Protein AF-A0A9N9LXQ1-F1 (afdb_monomer)

Foldseek 3Di:
DDDDDDPPDDDPPPCPDDPCQVVDDPVVNLVVLVVLLQAEDEWEKEKDFPDDCVCCVVDDPVRVVQDDTDIFIDTPDDARVLCVPDDSSVVSNVVQWDQDGKDWDAGPNDIDIGDRDHIDRQNGYEYEYDCVLQPDPNLSAPPQDPDARAHYEYEDDPDDPVVVVLVVLQCVLVVPPDPSHNPPNPNHQWYWYDHVVLVVPPPVDDDPPPPDDTDIDGSVRSSVVSVVD

Radius of gyration: 23.16 Å; Cα contacts (8 Å, |Δi|>4): 290; chains: 1; bounding box: 74×46×60 Å

Sequence (229 aa):
MASQIIDATAGGDCATEFTCFPRLPTELRLKIWGIICNTGRDLWIGAKYYRNTSDYSKLSEDEKEDTYLVFRYYTFSLPPAVLHVNHESRFEGLKYYTLAFGSGYKSAGQKFETTPRTYVNFQVDRICPHVKCMTLNCTPWGLMVRQPIRCLAFPWHRRDDSNNYFHFFAMMAQGIETHAAPFFLKNIEEFTLYDPEILKGPTKDLPKEQSQEAMSFTFYDLCYAVLAT

Solvent-accessible surface area (backbone atoms only — not comparable to full-atom values): 14007 Å² total; per-residue (Å²): 140,84,84,83,80,83,81,92,78,79,81,84,74,74,81,84,69,81,78,61,63,86,74,47,58,66,71,58,49,52,50,51,46,52,53,59,64,62,54,58,48,76,41,40,39,35,59,48,65,76,63,69,68,79,54,61,78,72,45,52,72,71,51,52,75,57,52,70,81,53,57,43,63,47,60,83,53,74,74,65,64,50,61,68,75,45,72,68,40,24,62,57,31,57,78,58,38,42,68,37,68,41,43,75,53,73,43,95,92,42,78,48,73,43,76,46,79,44,69,42,32,47,87,43,33,29,42,28,63,39,68,83,40,53,75,49,101,59,66,49,25,83,54,68,44,91,58,58,43,28,31,41,36,43,67,49,62,93,65,96,59,50,63,61,57,52,50,48,52,48,39,56,70,68,67,56,84,46,94,54,52,41,54,56,74,44,68,54,61,38,36,34,45,33,57,57,77,74,69,67,53,81,56,96,80,66,74,87,87,70,79,72,82,66,56,73,40,47,54,64,56,52,49,52,55,59,75,74,108

InterPro domains:
  IPR045518 2EXR domain [PF20150] (18-127)

Structure (mmCIF, N/CA/C/O backbone):
data_AF-A0A9N9LXQ1-F1
#
_entry.id   AF-A0A9N9LXQ1-F1
#
loop_
_atom_site.group_PDB
_atom_site.id
_atom_site.type_symbol
_atom_site.label_atom_id
_atom_site.label_alt_id
_atom_site.label_comp_id
_atom_site.label_asym_id
_atom_site.label_entity_id
_atom_site.label_seq_id
_atom_site.pdbx_PDB_ins_code
_atom_site.Cartn_x
_atom_site.Cartn_y
_atom_site.Cartn_z
_atom_site.occupancy
_atom_site.B_iso_or_equiv
_atom_site.auth_seq_id
_atom_site.auth_comp_id
_atom_site.auth_asym_id
_atom_site.auth_atom_id
_atom_site.pdbx_PDB_model_num
ATOM 1 N N . MET A 1 1 ? -54.562 -27.759 21.536 1.00 39.97 1 MET A N 1
ATOM 2 C CA . MET A 1 1 ? -53.103 -27.623 21.350 1.00 39.97 1 MET A CA 1
ATOM 3 C C . MET A 1 1 ? -52.882 -26.762 20.119 1.00 39.97 1 MET A C 1
ATOM 5 O O . MET A 1 1 ? -52.965 -27.269 19.011 1.00 39.97 1 MET A O 1
ATOM 9 N N . ALA A 1 2 ? -52.756 -25.451 20.319 1.00 35.16 2 ALA A N 1
ATOM 10 C CA . ALA A 1 2 ? -52.562 -24.481 19.247 1.00 35.16 2 ALA A CA 1
ATOM 11 C C . ALA A 1 2 ? -51.061 -24.195 19.126 1.00 35.16 2 ALA A C 1
ATOM 13 O O . ALA A 1 2 ? -50.442 -23.737 20.083 1.00 35.16 2 ALA A O 1
ATOM 14 N N . SER A 1 3 ? -50.487 -24.530 17.973 1.00 40.78 3 SER A N 1
ATOM 15 C CA . SER A 1 3 ? -49.116 -24.186 17.606 1.00 40.78 3 SER A CA 1
ATOM 16 C C . SER A 1 3 ? -49.120 -22.747 17.094 1.00 40.78 3 SER A C 1
ATOM 18 O O . SER A 1 3 ? -49.742 -22.454 16.075 1.00 40.78 3 SER A O 1
ATOM 20 N N . GLN A 1 4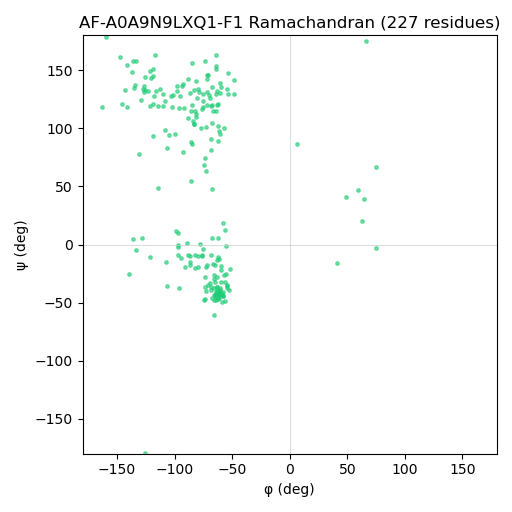 ? -48.498 -21.841 17.847 1.00 43.47 4 GLN A N 1
ATOM 21 C CA . GLN A 1 4 ? -48.233 -20.479 17.397 1.00 43.47 4 GLN A CA 1
ATOM 22 C C . GLN A 1 4 ? -46.943 -20.490 16.578 1.00 43.47 4 GLN A C 1
ATOM 24 O O . GLN A 1 4 ? -45.848 -20.643 17.118 1.00 43.47 4 GLN A O 1
ATOM 29 N N . ILE A 1 5 ? -47.102 -20.353 15.266 1.00 49.03 5 ILE A N 1
ATOM 30 C CA . ILE A 1 5 ? -46.041 -19.970 14.340 1.00 49.03 5 ILE A CA 1
ATOM 31 C C . ILE A 1 5 ? -45.831 -18.468 14.543 1.00 49.03 5 ILE A C 1
ATOM 33 O O . ILE A 1 5 ? -46.766 -17.683 14.398 1.00 49.03 5 ILE A O 1
ATOM 37 N N . ILE A 1 6 ? -44.628 -18.081 14.961 1.00 48.88 6 ILE A N 1
ATOM 38 C CA . ILE A 1 6 ? -44.240 -16.676 15.096 1.00 48.88 6 ILE A CA 1
ATOM 39 C C . ILE A 1 6 ? -43.801 -16.203 13.707 1.00 48.88 6 ILE A C 1
ATOM 41 O O . ILE A 1 6 ? -42.709 -16.540 13.252 1.00 48.88 6 ILE A O 1
ATOM 45 N N . ASP A 1 7 ? -44.667 -15.441 13.042 1.00 43.53 7 ASP A N 1
ATOM 46 C CA . ASP A 1 7 ? -44.349 -14.707 11.816 1.00 43.53 7 ASP A CA 1
ATOM 47 C C . ASP A 1 7 ? -43.356 -13.575 12.129 1.00 43.53 7 ASP A C 1
ATOM 49 O O . ASP A 1 7 ? -43.709 -12.533 12.682 1.00 43.53 7 ASP A O 1
ATOM 53 N N . ALA A 1 8 ? -42.087 -13.776 11.765 1.00 51.59 8 ALA A N 1
ATOM 54 C CA . ALA A 1 8 ? -41.020 -12.780 11.864 1.00 51.59 8 ALA A CA 1
ATOM 55 C C . ALA A 1 8 ? -40.980 -11.867 10.623 1.00 51.59 8 ALA A C 1
ATOM 57 O O . ALA A 1 8 ? -39.954 -11.734 9.957 1.00 51.59 8 ALA A O 1
ATOM 58 N N . THR A 1 9 ? -42.107 -11.237 10.292 1.00 62.12 9 THR A N 1
ATOM 59 C CA . THR A 1 9 ? -42.200 -10.263 9.195 1.00 62.12 9 THR A CA 1
ATOM 60 C C . THR A 1 9 ? -42.891 -8.987 9.661 1.00 62.12 9 THR A C 1
ATOM 62 O O . THR A 1 9 ? -44.062 -8.774 9.363 1.00 62.12 9 THR A O 1
ATOM 65 N N . ALA A 1 10 ? -42.175 -8.120 10.381 1.00 53.09 10 ALA A N 1
ATOM 66 C CA . ALA A 1 10 ? -42.562 -6.717 10.543 1.00 53.09 10 ALA A CA 1
ATOM 67 C C . ALA A 1 10 ? -41.384 -5.868 11.051 1.00 53.09 10 ALA A C 1
ATOM 69 O O . ALA A 1 10 ? -40.896 -6.086 12.153 1.00 53.09 10 ALA A O 1
ATOM 70 N N . GLY A 1 11 ? -40.967 -4.881 10.249 1.00 55.97 11 GLY A N 1
ATOM 71 C CA . GLY A 1 11 ? -40.187 -3.728 10.713 1.00 55.97 11 GLY A CA 1
ATOM 72 C C . GLY A 1 11 ? -38.716 -4.002 11.015 1.00 55.97 11 GLY A C 1
ATOM 73 O O . GLY A 1 11 ? -38.290 -3.908 12.159 1.00 55.97 11 GLY A O 1
ATOM 74 N N . GLY A 1 12 ? -37.923 -4.314 9.988 1.00 58.81 12 GLY A N 1
ATOM 75 C CA . GLY A 1 12 ? -36.467 -4.280 10.102 1.00 58.81 12 GLY A CA 1
ATOM 76 C C . GLY A 1 12 ? -35.987 -2.840 10.257 1.00 58.81 12 GLY A C 1
ATOM 77 O O . GLY A 1 12 ? -35.587 -2.226 9.269 1.00 58.81 12 GLY A O 1
ATOM 78 N N . ASP A 1 13 ? -36.047 -2.304 11.477 1.00 62.00 13 ASP A N 1
ATOM 79 C CA . ASP A 1 13 ? -35.320 -1.097 11.851 1.00 62.00 13 ASP A CA 1
ATOM 80 C C . ASP A 1 13 ? -33.845 -1.377 11.579 1.00 62.00 13 ASP A C 1
ATOM 82 O O . ASP A 1 13 ? -33.166 -2.107 12.305 1.00 62.00 13 ASP A O 1
ATOM 86 N N . CYS A 1 14 ? -33.372 -0.864 10.447 1.00 60.41 14 CYS A N 1
ATOM 87 C CA . CYS A 1 14 ? -31.979 -0.924 10.066 1.00 60.41 14 CYS A CA 1
ATOM 88 C C . CYS A 1 14 ? -31.227 -0.153 11.147 1.00 60.41 14 CYS A C 1
ATOM 90 O O . CYS A 1 14 ? -31.228 1.073 11.134 1.00 60.41 14 CYS A O 1
ATOM 92 N N . ALA A 1 15 ? -30.657 -0.855 12.126 1.00 60.66 15 ALA A N 1
ATOM 93 C CA . ALA A 1 15 ? -29.846 -0.239 13.161 1.00 60.66 15 ALA A CA 1
ATOM 94 C C . ALA A 1 15 ? -28.650 0.436 12.474 1.00 60.66 15 ALA A C 1
ATOM 96 O O . ALA A 1 15 ? -27.662 -0.211 12.132 1.00 60.66 15 ALA A O 1
ATOM 97 N N . THR A 1 16 ? -28.774 1.734 12.198 1.00 68.94 16 THR A N 1
ATOM 98 C CA . THR A 1 16 ? -27.792 2.515 11.434 1.00 68.94 16 THR A CA 1
ATOM 99 C C . THR A 1 16 ? -26.598 2.936 12.277 1.00 68.94 16 THR A C 1
ATOM 101 O O . THR A 1 16 ? -25.622 3.441 11.730 1.00 68.94 16 THR A O 1
ATOM 104 N N . GLU A 1 17 ? -26.655 2.755 13.600 1.00 74.19 17 GLU A N 1
ATOM 105 C CA . GLU A 1 17 ? -25.665 3.323 14.506 1.00 74.19 17 GLU A CA 1
ATOM 106 C C . GLU A 1 17 ? -25.300 2.366 15.645 1.00 74.19 17 GLU A C 1
ATOM 108 O O . GLU A 1 17 ? -26.120 1.985 16.481 1.00 74.19 17 GLU A O 1
ATOM 113 N N . PHE A 1 18 ? -24.025 1.985 15.696 1.00 73.25 18 PHE A N 1
ATOM 114 C CA . PHE A 1 18 ? -23.465 1.223 16.804 1.00 73.25 18 PHE A CA 1
ATOM 115 C C . PHE A 1 18 ? -23.043 2.184 17.926 1.00 73.25 18 PHE A C 1
ATOM 117 O O . PHE A 1 18 ? -21.897 2.628 18.008 1.00 73.25 18 PHE A O 1
ATOM 124 N N . THR A 1 19 ? -23.983 2.516 18.810 1.00 80.31 19 THR A N 1
ATOM 125 C CA . THR A 1 19 ? -23.792 3.511 19.887 1.00 80.31 19 THR A CA 1
ATOM 126 C C . THR A 1 19 ? -22.961 3.004 21.071 1.00 80.31 19 THR A C 1
ATOM 128 O O . THR A 1 19 ? -22.563 3.783 21.937 1.00 80.31 19 THR A O 1
ATOM 131 N N . CYS A 1 20 ? -22.662 1.705 21.131 1.00 87.81 20 CYS A N 1
ATOM 132 C CA . CYS A 1 20 ? -21.929 1.113 22.250 1.00 87.81 20 CYS A CA 1
ATOM 133 C C . CYS A 1 20 ? -20.415 1.336 22.176 1.00 87.81 20 CYS A C 1
ATOM 135 O O . CYS A 1 20 ? -19.757 1.244 23.212 1.00 87.81 20 CYS A O 1
ATOM 137 N N . PHE A 1 21 ? -19.852 1.653 21.000 1.00 91.62 21 PHE A N 1
ATOM 138 C CA . PHE A 1 21 ? -18.397 1.762 20.851 1.00 91.62 21 PHE A CA 1
ATOM 139 C C . PHE A 1 21 ? -17.766 2.766 21.824 1.00 91.62 21 PHE A C 1
ATOM 141 O O . PHE A 1 21 ? -16.832 2.377 22.519 1.00 91.62 21 PHE A O 1
ATOM 148 N N . PRO A 1 22 ? -18.276 4.007 21.978 1.00 93.25 22 PRO A N 1
ATOM 149 C CA . PRO A 1 22 ? -17.683 4.980 22.898 1.00 93.25 22 PRO A CA 1
ATOM 150 C C . PRO A 1 22 ? -17.808 4.599 24.380 1.00 93.25 22 PRO A C 1
ATOM 152 O O . PRO A 1 22 ? -17.099 5.157 25.211 1.00 93.25 22 PRO A O 1
ATOM 155 N N . ARG A 1 23 ? -18.704 3.662 24.725 1.00 95.12 23 ARG A N 1
ATOM 156 C CA . ARG A 1 23 ? -18.927 3.197 26.106 1.00 95.12 23 ARG A CA 1
ATOM 157 C C . ARG A 1 23 ? -17.985 2.064 26.512 1.00 95.12 23 ARG A C 1
ATOM 159 O O . ARG A 1 23 ? -17.965 1.688 27.681 1.00 95.12 23 ARG A O 1
ATOM 166 N N . LEU A 1 24 ? -17.238 1.499 25.565 1.00 96.50 24 LEU A N 1
ATOM 167 C CA . LEU A 1 24 ? -16.268 0.452 25.851 1.00 96.50 24 LEU A CA 1
ATOM 168 C C . LEU A 1 24 ? -15.049 1.029 26.592 1.00 96.50 24 LEU A C 1
ATOM 170 O O . LEU A 1 24 ? -14.572 2.113 26.232 1.00 96.50 24 LEU A O 1
ATOM 174 N N . PRO A 1 25 ? -14.484 0.285 27.563 1.00 96.88 25 PRO A N 1
ATOM 175 C CA . PRO A 1 25 ? -13.167 0.581 28.113 1.00 96.88 25 PRO A CA 1
ATOM 176 C C . PRO A 1 25 ? -12.135 0.804 27.005 1.00 96.88 25 PRO A C 1
ATOM 178 O O . PRO A 1 25 ? -12.150 0.122 25.974 1.00 96.88 25 PRO A O 1
ATOM 181 N N . THR A 1 26 ? -11.241 1.768 27.211 1.00 97.25 26 THR A N 1
ATOM 182 C CA . THR A 1 26 ? -10.244 2.183 26.215 1.00 97.25 26 THR A CA 1
ATOM 183 C C . THR A 1 26 ? -9.400 1.008 25.726 1.00 97.25 26 THR A C 1
ATOM 185 O O . THR A 1 26 ? -9.132 0.905 24.533 1.00 97.25 26 THR A O 1
ATOM 188 N N . GLU A 1 27 ? -9.060 0.064 26.600 1.00 97.81 27 GLU A N 1
ATOM 189 C CA . GLU A 1 27 ? -8.287 -1.130 26.260 1.00 97.81 27 GLU A CA 1
ATOM 190 C C . GLU A 1 27 ? -8.998 -1.995 25.213 1.00 97.81 27 GLU A C 1
ATOM 192 O O . GLU A 1 27 ? -8.359 -2.525 24.305 1.00 97.81 27 GLU A O 1
ATOM 197 N N . LEU A 1 28 ? -10.326 -2.127 25.307 1.00 97.56 28 LEU A N 1
ATOM 198 C CA . LEU A 1 28 ? -11.114 -2.881 24.332 1.00 97.56 28 LEU A CA 1
ATOM 199 C C . LEU A 1 28 ? -11.229 -2.126 23.008 1.00 97.56 28 LEU A C 1
ATOM 201 O O . LEU A 1 28 ? -11.102 -2.743 21.952 1.00 97.56 28 LEU A O 1
ATOM 205 N N . ARG A 1 29 ? -11.406 -0.800 23.047 1.00 97.56 29 ARG A N 1
ATOM 206 C CA . ARG A 1 29 ? -11.462 0.034 21.834 1.00 97.56 29 ARG A CA 1
ATOM 207 C C . ARG A 1 29 ? -10.154 -0.044 21.047 1.00 97.56 29 ARG A C 1
ATOM 209 O O . ARG A 1 29 ? -10.187 -0.305 19.848 1.00 97.56 29 ARG A O 1
ATOM 216 N N . LEU A 1 30 ? -9.012 0.064 21.729 1.00 97.62 30 LEU A N 1
ATOM 217 C CA . LEU A 1 30 ? -7.687 -0.079 21.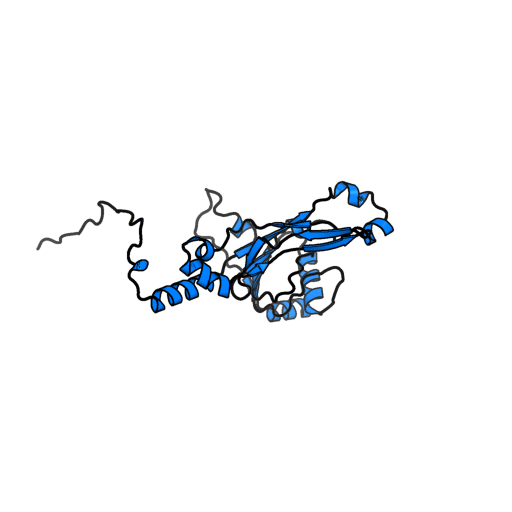117 1.00 97.62 30 LEU A CA 1
ATOM 218 C C . LEU A 1 30 ? -7.462 -1.483 20.538 1.00 97.62 30 LEU A C 1
ATOM 220 O O . LEU A 1 30 ? -6.936 -1.604 19.435 1.00 97.62 30 LEU A O 1
ATOM 224 N N . LYS A 1 31 ? -7.913 -2.546 21.222 1.00 97.69 31 LYS A N 1
ATOM 225 C CA . LYS A 1 31 ? -7.868 -3.914 20.672 1.00 97.69 31 LYS A CA 1
ATOM 226 C C . LYS A 1 31 ? -8.692 -4.049 19.392 1.00 97.69 31 LYS A C 1
ATOM 228 O O . LYS A 1 31 ? -8.213 -4.648 18.433 1.00 97.69 31 LYS A O 1
ATOM 233 N N . ILE A 1 32 ? -9.899 -3.480 19.357 1.00 97.19 32 ILE A N 1
ATOM 234 C CA . ILE A 1 32 ? -10.752 -3.496 18.160 1.00 97.19 32 ILE A CA 1
ATOM 235 C C . ILE A 1 32 ? -10.066 -2.756 17.007 1.00 97.19 32 ILE A C 1
ATOM 237 O O . ILE A 1 32 ? -9.990 -3.292 15.901 1.00 97.19 32 ILE A O 1
ATOM 241 N N . TRP A 1 33 ? -9.502 -1.571 17.259 1.00 98.00 33 TRP A N 1
ATOM 242 C CA . TRP A 1 33 ? -8.741 -0.845 16.241 1.00 98.00 33 TRP A CA 1
ATOM 243 C C . TRP A 1 33 ? -7.525 -1.625 15.751 1.00 98.00 33 TRP A C 1
ATOM 245 O O . TRP A 1 33 ? -7.313 -1.691 14.542 1.00 98.00 33 TRP A O 1
ATOM 255 N N . GLY A 1 34 ? -6.784 -2.279 16.646 1.00 97.75 34 GLY A N 1
ATOM 256 C CA . GLY A 1 34 ? -5.671 -3.153 16.281 1.00 97.75 34 GLY A CA 1
ATOM 257 C C . GLY A 1 34 ? -6.098 -4.287 15.344 1.00 97.75 34 GLY A C 1
ATOM 258 O O . GLY A 1 34 ? -5.444 -4.515 14.329 1.00 97.75 34 GLY A O 1
ATOM 259 N N . ILE A 1 35 ? -7.224 -4.953 15.618 1.00 97.75 35 ILE A N 1
ATOM 260 C CA . ILE A 1 35 ? -7.766 -6.010 14.743 1.00 97.75 35 ILE A CA 1
ATOM 261 C C . ILE A 1 35 ? -8.121 -5.446 13.360 1.00 97.75 35 ILE A C 1
ATOM 263 O O . ILE A 1 35 ? -7.717 -6.003 12.340 1.00 97.75 35 ILE A O 1
ATOM 267 N N . ILE A 1 36 ? -8.815 -4.306 13.313 1.00 97.50 36 ILE A N 1
ATOM 268 C CA . ILE A 1 36 ? -9.207 -3.658 12.051 1.00 97.50 36 ILE A CA 1
ATOM 269 C C . ILE A 1 36 ? -7.971 -3.238 11.243 1.00 97.50 36 ILE A C 1
ATOM 271 O O . ILE A 1 36 ? -7.935 -3.422 10.030 1.00 97.50 36 ILE A O 1
ATOM 275 N N . CYS A 1 37 ? -6.927 -2.721 11.896 1.00 97.81 37 CYS A N 1
ATOM 276 C CA . CYS A 1 37 ? -5.690 -2.320 11.220 1.00 97.81 37 CYS A CA 1
ATOM 277 C C . CYS A 1 37 ? -4.926 -3.493 10.596 1.00 97.81 37 CYS A C 1
ATOM 279 O O . CYS A 1 37 ? -4.189 -3.283 9.633 1.00 97.81 37 CYS A O 1
ATOM 281 N N . ASN A 1 38 ? -5.109 -4.700 11.136 1.00 97.00 38 ASN A N 1
ATOM 282 C CA . ASN A 1 38 ? -4.502 -5.939 10.652 1.00 97.00 38 ASN A CA 1
ATOM 283 C C . ASN A 1 38 ? -5.451 -6.762 9.765 1.00 97.00 38 ASN A C 1
ATOM 285 O O . ASN A 1 38 ? -5.166 -7.916 9.457 1.00 97.00 38 ASN A O 1
ATOM 289 N N . THR A 1 39 ? -6.576 -6.184 9.342 1.00 96.06 39 THR A N 1
ATOM 290 C CA . THR A 1 39 ? -7.441 -6.798 8.333 1.00 96.06 39 THR A CA 1
ATOM 291 C C . THR A 1 39 ? -6.880 -6.476 6.950 1.00 96.06 39 THR A C 1
ATOM 293 O O . THR A 1 39 ? -6.834 -5.310 6.559 1.00 96.06 39 THR A O 1
ATOM 296 N N . GLY A 1 40 ? -6.431 -7.506 6.231 1.00 94.50 40 GLY A N 1
ATOM 297 C CA . GLY A 1 40 ? -5.864 -7.360 4.892 1.00 94.50 40 GLY A CA 1
ATOM 298 C C . GLY A 1 40 ? -6.875 -6.837 3.873 1.00 94.50 40 GLY A C 1
ATOM 299 O O . GLY A 1 40 ? -8.082 -7.065 3.984 1.00 94.50 40 GLY A O 1
ATOM 300 N N . ARG A 1 41 ? -6.374 -6.123 2.866 1.00 94.81 41 ARG A N 1
ATOM 301 C CA . ARG A 1 41 ? -7.177 -5.592 1.759 1.00 94.81 41 ARG A CA 1
ATOM 302 C C . ARG A 1 41 ? -6.379 -5.556 0.466 1.00 94.81 41 ARG A C 1
ATOM 304 O O . ARG A 1 41 ? -5.150 -5.499 0.487 1.00 94.81 41 ARG A O 1
ATOM 311 N N . ASP A 1 42 ? -7.104 -5.473 -0.641 1.00 93.44 42 ASP A N 1
ATOM 312 C CA . ASP A 1 42 ? -6.505 -5.349 -1.964 1.00 93.44 42 ASP A CA 1
ATOM 313 C C . ASP A 1 42 ? -6.182 -3.894 -2.289 1.00 93.44 42 ASP A C 1
ATOM 315 O O . ASP A 1 42 ? -7.051 -3.008 -2.337 1.00 93.44 42 ASP A O 1
ATOM 319 N N . LEU A 1 43 ? -4.899 -3.644 -2.526 1.00 93.62 43 LEU A N 1
ATOM 320 C CA . LEU A 1 43 ? -4.382 -2.335 -2.857 1.00 93.62 43 LEU A CA 1
ATOM 321 C C . LEU A 1 43 ? -3.964 -2.280 -4.321 1.00 93.62 43 LEU A C 1
ATOM 323 O O . LEU A 1 43 ? -2.865 -2.676 -4.704 1.00 93.62 43 LEU A O 1
ATOM 327 N N . TRP A 1 44 ? -4.852 -1.727 -5.138 1.00 90.75 44 TRP A N 1
ATOM 328 C CA . TRP A 1 44 ? -4.632 -1.574 -6.567 1.00 90.75 44 TRP A CA 1
ATOM 329 C C . TRP A 1 44 ? -3.677 -0.432 -6.846 1.00 90.75 44 TRP A C 1
ATOM 331 O O . TRP A 1 44 ? -4.016 0.719 -6.575 1.00 90.75 44 TRP A O 1
ATOM 341 N N . ILE A 1 45 ? -2.514 -0.721 -7.418 1.00 89.88 45 ILE A N 1
ATOM 342 C CA . ILE A 1 45 ? -1.512 0.301 -7.720 1.00 89.88 45 ILE A CA 1
ATOM 343 C C . ILE A 1 45 ? -1.261 0.355 -9.222 1.00 89.88 45 ILE A C 1
ATOM 345 O O . ILE A 1 45 ? -0.852 -0.625 -9.836 1.00 89.88 45 ILE A O 1
ATOM 349 N N . GLY A 1 46 ? -1.491 1.519 -9.820 1.00 86.81 46 GLY A N 1
ATOM 350 C CA . GLY A 1 46 ? -1.104 1.823 -11.194 1.00 86.81 46 GLY A CA 1
ATOM 351 C C . GLY A 1 46 ? -0.085 2.955 -11.245 1.00 86.81 46 GLY A C 1
ATOM 352 O O . GLY A 1 46 ? 0.050 3.724 -10.295 1.00 86.81 46 GLY A O 1
ATOM 353 N N . ALA A 1 47 ? 0.607 3.094 -12.373 1.00 84.69 47 ALA A N 1
ATOM 354 C CA . ALA A 1 47 ? 1.454 4.245 -12.668 1.00 84.69 47 ALA A CA 1
ATOM 355 C C . ALA A 1 47 ? 0.860 5.048 -13.829 1.00 84.69 47 ALA A C 1
ATOM 357 O O . ALA A 1 47 ? 0.420 4.491 -14.837 1.00 84.69 47 ALA A O 1
ATOM 358 N N . LYS A 1 48 ? 0.807 6.372 -13.674 1.00 84.50 48 LYS A N 1
ATOM 359 C CA . LYS A 1 48 ? 0.433 7.312 -14.730 1.00 84.50 48 LYS A CA 1
ATOM 360 C C . LYS A 1 48 ? 1.667 8.104 -15.132 1.00 84.50 48 LYS A C 1
ATOM 362 O O . LYS A 1 48 ? 2.235 8.822 -14.310 1.00 84.50 48 LYS A O 1
ATOM 367 N N . TYR A 1 49 ? 2.047 7.983 -16.395 1.00 80.06 49 TYR A N 1
ATOM 368 C CA . TYR A 1 49 ? 3.158 8.718 -16.986 1.00 80.06 49 TYR A CA 1
ATOM 369 C C . TYR A 1 49 ? 2.710 10.128 -17.387 1.00 80.06 49 TYR A C 1
ATOM 371 O O . TYR A 1 49 ? 1.585 10.319 -17.852 1.00 80.06 49 TYR A O 1
ATOM 379 N N . TYR A 1 50 ? 3.567 11.125 -17.170 1.00 75.50 50 TYR A N 1
ATOM 380 C CA . TYR A 1 50 ? 3.259 12.526 -17.479 1.00 75.50 50 TYR A CA 1
ATOM 381 C C . TYR A 1 50 ? 3.668 12.942 -18.894 1.00 75.50 50 TYR A C 1
ATOM 383 O O . TYR A 1 50 ? 3.149 13.937 -19.395 1.00 75.50 50 TYR A O 1
ATOM 391 N N . ARG A 1 51 ? 4.574 12.203 -19.551 1.00 68.38 51 ARG A N 1
ATOM 392 C CA . ARG A 1 51 ? 4.949 12.460 -20.948 1.00 68.38 51 ARG A CA 1
ATOM 393 C C . ARG A 1 51 ? 4.087 11.618 -21.881 1.00 68.38 51 ARG A C 1
ATOM 395 O O . ARG A 1 51 ? 3.837 10.448 -21.599 1.00 68.38 51 ARG A O 1
ATOM 402 N N . ASN A 1 52 ? 3.643 12.220 -22.983 1.00 55.28 52 ASN A N 1
ATOM 403 C CA . ASN A 1 52 ? 2.912 11.507 -24.020 1.00 55.28 52 ASN A CA 1
ATOM 404 C C . ASN A 1 52 ? 3.860 10.463 -24.628 1.00 55.28 52 ASN A C 1
ATOM 406 O O . ASN A 1 52 ? 4.891 10.814 -25.202 1.00 55.28 52 ASN A O 1
ATOM 410 N N . THR A 1 53 ? 3.551 9.179 -24.459 1.00 56.28 53 THR A N 1
ATOM 411 C CA . THR A 1 53 ? 4.389 8.063 -24.935 1.00 56.28 53 THR A CA 1
ATOM 412 C C . THR A 1 53 ? 4.598 8.094 -26.449 1.00 56.28 53 THR A C 1
ATOM 414 O O . THR A 1 53 ? 5.567 7.526 -26.947 1.00 56.28 53 THR A O 1
ATOM 417 N N . SER A 1 54 ? 3.746 8.821 -27.178 1.00 55.25 54 SER A N 1
ATOM 418 C CA . SER A 1 54 ? 3.888 9.081 -28.610 1.00 55.25 54 SER A CA 1
ATOM 419 C C . SER A 1 54 ? 5.226 9.722 -28.984 1.00 55.25 54 SER A C 1
ATOM 421 O O . SER A 1 54 ? 5.746 9.435 -30.058 1.00 55.25 54 SER A O 1
ATOM 423 N N . ASP A 1 55 ? 5.809 10.552 -28.115 1.00 63.44 55 ASP A N 1
ATOM 424 C CA . ASP A 1 55 ? 7.098 11.189 -28.407 1.00 63.44 55 ASP A CA 1
ATOM 425 C C . ASP A 1 55 ? 8.291 10.318 -28.011 1.00 63.44 55 ASP A C 1
ATOM 427 O O . ASP A 1 55 ? 9.369 10.507 -28.557 1.00 63.44 55 ASP A O 1
ATOM 431 N N . TYR A 1 56 ? 8.105 9.301 -27.158 1.00 67.88 56 TYR A N 1
ATOM 432 C CA . TYR A 1 56 ? 9.176 8.354 -26.818 1.00 67.88 56 TYR A CA 1
ATOM 433 C C . TYR A 1 56 ? 9.646 7.563 -28.046 1.00 67.88 56 TYR A C 1
ATOM 435 O O . TYR A 1 56 ? 10.833 7.315 -28.220 1.00 67.88 56 TYR A O 1
ATOM 443 N N . SER A 1 57 ? 8.713 7.224 -28.943 1.00 68.81 57 SER A N 1
ATOM 444 C CA . SER A 1 57 ? 9.035 6.564 -30.215 1.00 68.81 57 SER A CA 1
ATOM 445 C C . SER A 1 57 ? 9.866 7.427 -31.173 1.00 68.81 57 SER A C 1
ATOM 447 O O . SER A 1 57 ? 10.468 6.888 -32.096 1.00 68.81 57 SER A O 1
ATOM 449 N N . LYS A 1 58 ? 9.900 8.748 -30.953 1.00 75.38 58 LYS A N 1
ATOM 450 C CA . LYS A 1 58 ? 10.628 9.718 -31.781 1.00 75.38 58 LYS A CA 1
ATOM 451 C C . LYS A 1 58 ? 12.001 10.085 -31.217 1.00 75.38 58 LYS A C 1
ATOM 453 O O . LYS A 1 58 ? 12.739 10.783 -31.903 1.00 75.38 58 LYS A O 1
ATOM 458 N N . LEU A 1 59 ? 12.310 9.663 -29.990 1.00 72.19 59 LEU A N 1
ATOM 459 C CA . LEU A 1 59 ? 13.620 9.874 -29.378 1.00 72.19 59 LEU A CA 1
ATOM 460 C C . LEU A 1 59 ? 14.659 8.964 -30.044 1.00 72.19 59 LEU A C 1
ATOM 462 O O . LEU A 1 59 ? 14.336 7.833 -30.428 1.00 72.19 59 LEU A O 1
ATOM 466 N N . SER A 1 60 ? 15.898 9.437 -30.167 1.00 81.56 60 SER A N 1
ATOM 467 C CA . SER A 1 60 ? 17.030 8.570 -30.512 1.00 81.56 60 SER A CA 1
ATOM 468 C C . SER A 1 60 ? 17.270 7.524 -29.413 1.00 81.56 60 SER A C 1
ATOM 470 O O . SER A 1 60 ? 16.770 7.664 -28.299 1.00 81.56 60 SER A O 1
ATOM 472 N N . GLU A 1 61 ? 18.020 6.457 -29.704 1.00 79.12 61 GLU A N 1
ATOM 473 C CA . GLU A 1 61 ? 18.387 5.470 -28.672 1.00 79.12 61 GLU A CA 1
ATOM 474 C C . GLU A 1 61 ? 19.143 6.127 -27.503 1.00 79.12 61 GLU A C 1
ATOM 476 O O . GLU A 1 61 ? 18.791 5.887 -26.350 1.00 79.12 61 GLU A O 1
ATOM 481 N N . ASP A 1 62 ? 20.059 7.057 -27.793 1.00 74.75 62 ASP A N 1
ATOM 482 C CA . ASP A 1 62 ? 20.784 7.827 -26.771 1.00 74.75 62 ASP A CA 1
ATOM 483 C C . ASP A 1 62 ? 19.823 8.667 -25.901 1.00 74.75 62 ASP A C 1
ATOM 485 O O . ASP A 1 62 ? 19.920 8.703 -24.675 1.00 74.75 62 ASP A O 1
ATOM 489 N N . GLU A 1 63 ? 18.823 9.311 -26.515 1.00 72.75 63 GLU A N 1
ATOM 490 C CA . GLU A 1 63 ? 17.810 10.079 -25.786 1.00 72.75 63 GLU A CA 1
ATOM 491 C C . GLU A 1 63 ? 16.876 9.180 -24.967 1.00 72.75 63 GLU A C 1
ATOM 493 O O . GLU A 1 63 ? 16.397 9.591 -23.907 1.00 72.75 63 GLU A O 1
ATOM 498 N N . LYS A 1 64 ? 16.581 7.963 -25.436 1.00 72.62 64 LYS A N 1
ATOM 499 C CA . LYS A 1 64 ? 15.770 6.987 -24.694 1.00 72.62 64 LYS A CA 1
ATOM 500 C C . LYS A 1 64 ? 16.494 6.480 -23.456 1.00 72.62 64 LYS A C 1
ATOM 502 O O . LYS A 1 64 ? 15.824 6.277 -22.443 1.00 72.62 64 LYS A O 1
ATOM 507 N N . GLU A 1 65 ? 17.810 6.301 -23.536 1.00 66.88 65 GLU A N 1
ATOM 508 C CA . GLU A 1 65 ? 18.651 5.870 -22.417 1.00 66.88 65 GLU A CA 1
ATOM 509 C C . GLU A 1 65 ? 18.683 6.934 -21.303 1.00 66.88 65 GLU A C 1
ATOM 511 O O . GLU A 1 65 ? 18.549 6.607 -20.122 1.00 66.88 65 GLU A O 1
ATOM 516 N N . ASP A 1 66 ? 18.699 8.219 -21.674 1.00 63.84 66 ASP A N 1
ATOM 517 C CA . ASP A 1 66 ? 18.693 9.346 -20.728 1.00 63.84 66 ASP A CA 1
ATOM 518 C C . ASP A 1 66 ? 17.288 9.801 -20.271 1.00 63.84 66 ASP A C 1
ATOM 520 O O . ASP A 1 66 ? 17.127 10.535 -19.276 1.00 63.84 66 ASP A O 1
ATOM 524 N N . THR A 1 67 ? 16.230 9.375 -20.969 1.00 64.50 67 THR A N 1
ATOM 525 C CA . THR A 1 67 ? 14.852 9.766 -20.647 1.00 64.50 67 THR A CA 1
ATOM 526 C C . THR A 1 67 ? 14.250 8.844 -19.591 1.00 64.50 67 THR A C 1
ATOM 528 O O . THR A 1 67 ? 13.511 7.903 -19.882 1.00 64.50 67 THR A O 1
ATOM 531 N N . TYR A 1 68 ? 14.459 9.194 -18.321 1.00 65.69 68 TYR A N 1
ATOM 532 C CA . TYR A 1 68 ? 13.646 8.654 -17.233 1.00 65.69 68 TYR A CA 1
ATOM 533 C C . TYR A 1 68 ? 12.193 9.086 -17.417 1.00 65.69 68 TYR A C 1
ATOM 535 O O . TYR A 1 68 ? 11.868 10.280 -17.418 1.00 65.69 68 TYR A O 1
ATOM 543 N N . LEU A 1 69 ? 11.292 8.115 -17.551 1.00 70.75 69 LEU A N 1
ATOM 544 C CA . LEU A 1 69 ? 9.879 8.429 -17.630 1.00 70.75 69 LEU A CA 1
ATOM 545 C C . LEU A 1 69 ? 9.377 8.970 -16.298 1.00 70.75 69 LEU A C 1
ATOM 547 O O . LEU A 1 69 ? 9.363 8.298 -15.271 1.00 70.75 69 LEU A O 1
ATOM 551 N N . VAL A 1 70 ? 8.891 10.201 -16.357 1.00 77.19 70 VAL A N 1
ATOM 552 C CA . VAL A 1 70 ? 8.174 10.848 -15.270 1.00 77.19 70 VAL A CA 1
ATOM 553 C C . VAL A 1 70 ? 6.855 10.125 -15.041 1.00 77.19 70 VAL A C 1
ATOM 555 O O . VAL A 1 70 ? 5.970 10.175 -15.900 1.00 77.19 70 VAL A O 1
ATOM 558 N N . PHE A 1 71 ? 6.678 9.500 -13.880 1.00 81.81 71 PHE A N 1
ATOM 559 C CA . PHE A 1 71 ? 5.404 8.891 -13.511 1.00 81.81 71 PHE A CA 1
ATOM 560 C C . PHE A 1 71 ? 5.008 9.182 -12.067 1.00 81.81 71 PHE A C 1
ATOM 562 O O . PHE A 1 71 ? 5.829 9.486 -11.196 1.00 81.81 71 PHE A O 1
ATOM 569 N N . ARG A 1 72 ? 3.705 9.061 -11.821 1.00 86.19 72 ARG A N 1
ATOM 570 C CA . ARG A 1 72 ? 3.095 9.096 -10.497 1.00 86.19 72 ARG A CA 1
ATOM 571 C C . ARG A 1 72 ? 2.235 7.865 -10.301 1.00 86.19 72 ARG A C 1
ATOM 573 O O . ARG A 1 72 ? 1.440 7.516 -11.175 1.00 86.19 72 ARG A O 1
ATOM 580 N N . TYR A 1 73 ? 2.342 7.261 -9.126 1.00 89.25 73 TYR A N 1
ATOM 581 C CA . TYR A 1 73 ? 1.430 6.196 -8.751 1.00 89.25 73 TYR A CA 1
ATOM 582 C C . TYR A 1 73 ? 0.034 6.732 -8.468 1.00 89.25 73 TYR A C 1
ATOM 584 O O . TYR A 1 73 ? -0.155 7.828 -7.928 1.00 89.25 73 TYR A O 1
ATOM 592 N N . TYR A 1 74 ? -0.952 5.924 -8.811 1.00 90.62 74 TYR A N 1
ATOM 593 C CA . TYR A 1 74 ? -2.335 6.130 -8.440 1.00 90.62 74 TYR A CA 1
ATOM 594 C C . TYR A 1 74 ? -2.921 4.821 -7.927 1.00 90.62 74 TYR A C 1
ATOM 596 O O . TYR A 1 74 ? -2.435 3.731 -8.225 1.00 90.62 74 TYR A O 1
ATOM 604 N N . THR A 1 75 ? -3.982 4.952 -7.147 1.00 92.88 75 THR A N 1
ATOM 605 C CA . THR A 1 75 ? -4.764 3.831 -6.649 1.00 92.88 75 THR A CA 1
ATOM 606 C C . THR A 1 75 ? -6.240 4.168 -6.765 1.00 92.88 75 THR A C 1
ATOM 608 O O . THR A 1 75 ? -6.618 5.338 -6.670 1.00 92.88 75 THR A O 1
ATOM 611 N N . PHE A 1 76 ? -7.058 3.146 -6.994 1.00 89.94 76 PHE A N 1
ATOM 612 C CA . PHE A 1 76 ? -8.512 3.244 -6.863 1.00 89.94 76 PHE A CA 1
ATOM 613 C C . PHE A 1 76 ? -8.989 2.801 -5.477 1.00 89.94 76 PHE A C 1
ATOM 615 O O . PHE A 1 76 ? -10.143 3.036 -5.124 1.00 89.94 76 PHE A O 1
ATOM 622 N N . SER A 1 77 ? -8.112 2.180 -4.684 1.00 92.88 77 SER A N 1
ATOM 623 C CA . SER A 1 77 ? -8.429 1.764 -3.327 1.00 92.88 77 SER A CA 1
ATOM 624 C C . SER A 1 77 ? -8.570 2.998 -2.438 1.00 92.88 77 SER A C 1
ATOM 626 O O . SER A 1 77 ? -7.697 3.868 -2.395 1.00 92.88 77 SER A O 1
ATOM 628 N N . LEU A 1 78 ? -9.681 3.069 -1.707 1.00 94.81 78 LEU A N 1
ATOM 629 C CA . LEU A 1 78 ? -9.906 4.135 -0.738 1.00 94.81 78 LEU A CA 1
ATOM 630 C C . LEU A 1 78 ? -8.873 4.053 0.402 1.00 94.81 78 LEU A C 1
ATOM 632 O O . LEU A 1 78 ? -8.372 2.965 0.721 1.00 94.81 78 LEU A O 1
ATOM 636 N N . PRO A 1 79 ? -8.552 5.177 1.063 1.00 95.94 79 PRO A N 1
ATOM 637 C CA . PRO A 1 79 ? -7.802 5.140 2.312 1.00 95.94 79 PRO A CA 1
ATOM 638 C C . PRO A 1 79 ? -8.475 4.210 3.343 1.00 95.94 79 PRO A C 1
ATOM 640 O O . PRO A 1 79 ? -9.704 4.102 3.343 1.00 95.94 79 PRO A O 1
ATOM 643 N N . PRO A 1 80 ? -7.709 3.539 4.225 1.00 96.88 80 PRO A N 1
ATOM 644 C CA . PRO A 1 80 ? -8.278 2.694 5.270 1.00 96.88 80 PRO A CA 1
ATOM 645 C C . PRO A 1 80 ? -9.302 3.469 6.100 1.00 96.88 80 PRO A C 1
ATOM 647 O O . PRO A 1 80 ? -8.994 4.549 6.610 1.00 96.88 80 PRO A O 1
ATOM 650 N N . ALA A 1 81 ? -10.500 2.907 6.284 1.00 95.81 81 ALA A N 1
ATOM 651 C CA . ALA A 1 81 ? -11.567 3.563 7.042 1.00 95.81 81 ALA A CA 1
ATOM 652 C C . ALA A 1 81 ? -11.105 3.964 8.455 1.00 95.81 81 ALA A C 1
ATOM 654 O O . ALA A 1 81 ? -11.443 5.050 8.924 1.00 95.81 81 ALA A O 1
ATOM 655 N N . VAL A 1 82 ? -10.242 3.148 9.080 1.00 97.38 82 VAL A N 1
ATOM 656 C CA . VAL A 1 82 ? -9.652 3.390 10.410 1.00 97.38 82 VAL A CA 1
ATOM 657 C C . VAL A 1 82 ? -8.920 4.739 10.518 1.00 97.38 82 VAL A C 1
ATOM 659 O O . VAL A 1 82 ? -8.862 5.326 11.593 1.00 97.38 82 VAL A O 1
ATOM 662 N N . LEU A 1 83 ? -8.428 5.313 9.415 1.00 97.81 83 LEU A N 1
ATOM 663 C CA . LEU A 1 83 ? -7.770 6.629 9.422 1.00 97.81 83 LEU A CA 1
ATOM 664 C C . LEU A 1 83 ? -8.755 7.813 9.378 1.00 97.81 83 LEU A C 1
ATOM 666 O O . LEU A 1 83 ? -8.354 8.972 9.559 1.00 97.81 83 LEU A O 1
ATOM 670 N N . HIS A 1 84 ? -10.040 7.534 9.156 1.00 96.44 84 HIS A N 1
ATOM 671 C CA . HIS A 1 84 ? -11.090 8.528 8.937 1.00 96.44 84 HIS A CA 1
ATOM 672 C C . HIS A 1 84 ? -12.246 8.466 9.945 1.00 96.44 84 HIS A C 1
ATOM 674 O O . HIS A 1 84 ? -13.019 9.417 9.983 1.00 96.44 84 HIS A O 1
ATOM 680 N N . VAL A 1 85 ? -12.350 7.425 10.782 1.00 95.12 85 VAL A N 1
ATOM 681 C CA . VAL A 1 85 ? -13.452 7.292 11.759 1.00 95.12 85 VAL A CA 1
ATOM 682 C C . VAL A 1 85 ? -13.417 8.384 12.834 1.00 95.12 85 VAL A C 1
ATOM 684 O O . VAL A 1 85 ? -14.367 9.142 12.989 1.00 95.12 85 VAL A O 1
ATOM 687 N N . ASN A 1 86 ? -12.337 8.453 13.615 1.00 95.88 86 ASN A N 1
ATOM 688 C CA . ASN A 1 86 ? -12.158 9.423 14.697 1.00 95.88 86 ASN A CA 1
ATOM 689 C C . ASN A 1 86 ? -10.663 9.576 15.044 1.00 95.88 86 ASN A C 1
ATOM 691 O O . ASN A 1 86 ? -9.805 8.919 14.450 1.00 95.88 86 ASN A O 1
ATOM 695 N N . HIS A 1 87 ? -10.342 10.455 15.999 1.00 97.50 87 HIS A N 1
ATOM 696 C CA . HIS A 1 87 ? -8.956 10.738 16.390 1.00 97.50 87 HIS A CA 1
ATOM 697 C C . HIS A 1 87 ? -8.226 9.515 16.972 1.00 97.50 87 HIS A C 1
ATOM 699 O O . HIS A 1 87 ? -7.080 9.266 16.610 1.00 97.50 87 HIS A O 1
ATOM 705 N N . GLU A 1 88 ? -8.881 8.740 17.840 1.00 97.56 88 GLU A N 1
ATOM 706 C CA . GLU A 1 88 ? -8.296 7.539 18.456 1.00 97.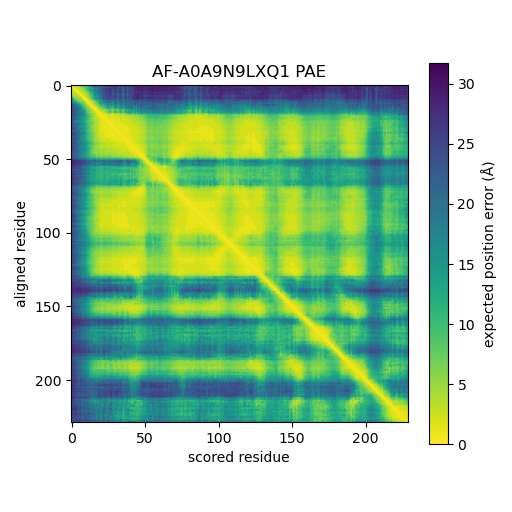56 88 GLU A CA 1
ATOM 707 C C . GLU A 1 88 ? -7.982 6.465 17.412 1.00 97.56 88 GLU A C 1
ATOM 709 O O . GLU A 1 88 ? -6.871 5.948 17.359 1.00 97.56 88 GLU A O 1
ATOM 714 N N . SER A 1 89 ? -8.943 6.195 16.534 1.00 97.81 89 SER A N 1
ATOM 715 C CA . SER A 1 89 ? -8.819 5.257 15.424 1.00 97.81 89 SER A CA 1
ATOM 716 C C . SER A 1 89 ? -7.667 5.646 14.494 1.00 97.81 89 SER A C 1
ATOM 718 O O . SER A 1 89 ? -6.850 4.804 14.128 1.00 97.81 89 SER A O 1
ATOM 720 N N . ARG A 1 90 ? -7.539 6.938 14.155 1.00 98.00 90 ARG A N 1
ATOM 721 C CA . ARG A 1 90 ? -6.419 7.435 13.344 1.00 98.00 90 ARG A CA 1
ATOM 722 C C . ARG A 1 90 ? -5.084 7.271 14.062 1.00 98.00 90 ARG A C 1
ATOM 724 O O . ARG A 1 90 ? -4.118 6.853 13.431 1.00 98.00 90 ARG A O 1
ATOM 731 N N . PHE A 1 91 ? -5.025 7.619 15.345 1.00 98.31 91 PHE A N 1
ATOM 732 C CA . PHE A 1 91 ? -3.812 7.486 16.148 1.00 98.31 91 PHE A CA 1
ATOM 733 C C . PHE A 1 91 ? -3.337 6.030 16.195 1.00 98.31 91 PHE A C 1
ATOM 735 O O . PHE A 1 91 ? -2.154 5.769 15.991 1.00 98.31 91 PHE A O 1
ATOM 742 N N . GLU A 1 92 ? -4.259 5.084 16.386 1.00 98.12 92 GLU A N 1
ATOM 743 C CA . GLU A 1 92 ? -3.938 3.658 16.356 1.00 98.12 92 GLU A CA 1
ATOM 744 C C . GLU A 1 92 ? -3.538 3.195 14.951 1.00 98.12 92 GLU A C 1
ATOM 746 O O . GLU A 1 92 ? -2.511 2.542 14.781 1.00 98.12 92 GLU A O 1
ATOM 751 N N . GLY A 1 93 ? -4.291 3.591 13.922 1.00 98.19 93 GLY A N 1
ATOM 752 C CA . GLY A 1 93 ? -4.030 3.204 12.537 1.00 98.19 93 GLY A CA 1
ATOM 753 C C . GLY A 1 93 ? -2.669 3.653 12.016 1.00 98.19 93 GLY A C 1
ATOM 754 O O . GLY A 1 93 ? -2.000 2.896 11.316 1.00 98.19 93 GLY A O 1
ATOM 755 N N . LEU A 1 94 ? -2.202 4.840 12.402 1.00 98.19 94 LEU A N 1
ATOM 756 C CA . LEU A 1 94 ? -0.888 5.348 11.992 1.00 98.19 94 LEU A CA 1
ATOM 757 C C . LEU A 1 94 ? 0.299 4.576 12.595 1.00 98.19 94 LEU A C 1
ATOM 759 O O . LEU A 1 94 ? 1.425 4.785 12.153 1.00 98.19 94 LEU A O 1
ATOM 763 N N . LYS A 1 95 ? 0.077 3.658 13.546 1.00 98.12 95 LYS A N 1
ATOM 764 C CA . LYS A 1 95 ? 1.110 2.706 13.990 1.00 98.12 95 LYS A CA 1
ATOM 765 C C . LYS A 1 95 ? 1.380 1.605 12.959 1.00 98.12 95 LYS A C 1
ATOM 767 O O . LYS A 1 95 ? 2.479 1.064 12.930 1.00 98.12 95 LYS A O 1
ATOM 772 N N . TYR A 1 96 ? 0.379 1.273 12.141 1.00 97.75 96 TYR A N 1
ATOM 773 C CA . TYR A 1 96 ? 0.417 0.162 11.183 1.00 97.75 96 TYR A CA 1
ATOM 774 C C . TYR A 1 96 ? 0.554 0.638 9.735 1.00 97.75 96 TYR A C 1
ATOM 776 O O . TYR A 1 96 ? 1.215 -0.004 8.921 1.00 97.75 96 TYR A O 1
ATOM 784 N N . TYR A 1 97 ? -0.078 1.765 9.403 1.00 97.81 97 TYR A N 1
ATOM 785 C CA . TYR A 1 97 ? -0.120 2.288 8.043 1.00 97.81 97 TYR A CA 1
ATOM 786 C C . TYR A 1 97 ? 0.931 3.371 7.820 1.00 97.81 97 TYR A C 1
ATOM 788 O O . TYR A 1 97 ? 1.009 4.352 8.557 1.00 97.81 97 TYR A O 1
ATOM 796 N N . THR A 1 98 ? 1.669 3.249 6.720 1.00 96.56 98 THR A N 1
ATOM 797 C CA . THR A 1 98 ? 2.636 4.256 6.262 1.00 96.56 98 THR A CA 1
ATOM 798 C C . THR A 1 98 ? 2.248 4.784 4.886 1.00 96.56 98 THR A C 1
ATOM 800 O O . THR A 1 98 ? 1.607 4.085 4.103 1.00 96.56 98 THR A O 1
ATOM 803 N N . LEU A 1 99 ? 2.598 6.037 4.582 1.00 95.94 99 LEU A N 1
ATOM 804 C CA . LEU A 1 99 ? 2.425 6.572 3.233 1.00 95.94 99 LEU A CA 1
ATOM 805 C C . LEU A 1 99 ? 3.511 6.002 2.314 1.00 95.94 99 LEU A C 1
ATOM 807 O O . LEU A 1 99 ? 4.700 6.187 2.565 1.00 95.94 99 LEU A O 1
ATOM 811 N N . ALA A 1 100 ? 3.097 5.359 1.226 1.00 93.12 100 ALA A N 1
ATOM 812 C CA . ALA A 1 100 ? 3.985 4.751 0.243 1.00 93.12 100 ALA A CA 1
ATOM 813 C C . ALA A 1 100 ? 3.697 5.245 -1.185 1.00 93.12 100 ALA A C 1
ATOM 815 O O . ALA A 1 100 ? 2.816 6.081 -1.422 1.00 93.12 100 ALA A O 1
ATOM 816 N N . PHE A 1 101 ? 4.479 4.718 -2.133 1.00 88.75 101 PHE A N 1
ATOM 817 C CA . PHE A 1 101 ? 4.384 5.018 -3.564 1.00 88.75 101 PHE A CA 1
ATOM 818 C C . PHE A 1 101 ? 4.576 6.509 -3.880 1.00 88.75 101 PHE A C 1
ATOM 820 O O . PHE A 1 101 ? 3.803 7.120 -4.616 1.00 88.75 101 PHE A O 1
ATOM 827 N N . GLY A 1 102 ? 5.611 7.113 -3.295 1.00 89.00 102 GLY A N 1
ATOM 828 C CA . GLY A 1 102 ? 6.236 8.303 -3.873 1.00 89.00 102 GLY A CA 1
ATOM 829 C C . GLY A 1 102 ? 7.279 7.885 -4.906 1.00 89.00 102 GLY A C 1
ATOM 830 O O . GLY A 1 102 ? 7.807 6.776 -4.844 1.00 89.00 102 GLY A O 1
ATOM 831 N N . SER A 1 103 ? 7.581 8.762 -5.852 1.00 83.06 103 SER A N 1
ATOM 832 C CA . SER A 1 103 ? 8.644 8.568 -6.842 1.00 83.06 103 SER A CA 1
ATOM 833 C C . SER A 1 103 ? 9.662 9.697 -6.736 1.00 83.06 103 SER A C 1
ATOM 835 O O . SER A 1 103 ? 9.317 10.813 -6.357 1.00 83.06 103 SER A O 1
ATOM 837 N N . GLY A 1 104 ? 10.921 9.409 -7.049 1.00 82.81 104 GLY A N 1
ATOM 838 C CA . GLY A 1 104 ? 11.985 10.403 -7.112 1.00 82.81 104 GLY A CA 1
ATOM 839 C C . GLY A 1 104 ? 12.961 10.024 -8.214 1.00 82.81 104 GLY A C 1
ATOM 840 O O . GLY A 1 104 ? 13.521 8.933 -8.168 1.00 82.81 104 GLY A O 1
ATOM 841 N N . TYR A 1 105 ? 13.150 10.889 -9.205 1.00 79.06 105 TYR A N 1
ATOM 842 C CA . TYR A 1 105 ? 14.076 10.645 -10.312 1.00 79.06 105 TYR A CA 1
ATOM 843 C C . TYR A 1 105 ? 14.806 11.932 -10.711 1.00 79.06 105 TYR A C 1
ATOM 845 O O . TYR A 1 105 ? 14.341 13.048 -10.460 1.00 79.06 105 TYR A O 1
ATOM 853 N N . LYS A 1 106 ? 15.993 11.766 -11.294 1.00 76.62 106 LYS A N 1
ATOM 854 C CA . LYS A 1 106 ? 16.817 12.856 -11.818 1.00 76.62 106 LYS A CA 1
ATOM 855 C C . LYS A 1 106 ? 16.981 12.650 -13.321 1.00 76.62 106 LYS A C 1
ATOM 857 O O . LYS A 1 106 ? 17.371 11.566 -13.726 1.00 76.62 106 LYS A O 1
ATOM 862 N N . SER A 1 107 ? 16.693 13.662 -14.130 1.00 75.69 107 SER A N 1
ATOM 863 C CA . SER A 1 107 ? 16.915 13.629 -15.583 1.00 75.69 107 SER A CA 1
ATOM 864 C C . SER A 1 107 ? 17.376 15.008 -16.044 1.00 75.69 107 SER A C 1
ATOM 866 O O . SER A 1 107 ? 16.822 16.014 -15.600 1.00 75.69 107 SER A O 1
ATOM 868 N N . ALA A 1 108 ? 18.430 15.061 -16.866 1.00 79.50 108 ALA A N 1
ATOM 869 C CA . ALA A 1 108 ? 19.006 16.302 -17.401 1.00 79.50 108 ALA A CA 1
ATOM 870 C C . ALA A 1 108 ? 19.272 17.392 -16.332 1.00 79.50 108 ALA A C 1
ATOM 872 O O . ALA A 1 108 ? 18.963 18.568 -16.516 1.00 79.50 108 ALA A O 1
ATOM 873 N N . GLY A 1 109 ? 19.784 16.995 -15.160 1.00 80.31 109 GLY A N 1
ATOM 874 C CA . GLY A 1 109 ? 20.051 17.908 -14.038 1.00 80.31 109 GLY A CA 1
ATOM 875 C C . GLY A 1 109 ? 18.812 18.388 -13.266 1.00 80.31 109 GLY A C 1
ATOM 876 O O . GLY A 1 109 ? 18.958 19.059 -12.246 1.00 80.31 109 GLY A O 1
ATOM 877 N N . GLN A 1 110 ? 17.599 18.012 -13.681 1.00 80.38 110 GLN A N 1
ATOM 878 C CA . GLN A 1 110 ? 16.359 18.301 -12.962 1.00 80.38 110 GLN A CA 1
ATOM 879 C C . GLN A 1 110 ? 15.986 17.143 -12.036 1.00 80.38 110 GLN A C 1
ATOM 881 O O . GLN A 1 110 ? 16.057 15.972 -12.413 1.00 80.38 110 GLN A O 1
ATOM 886 N N . LYS A 1 111 ? 15.576 17.474 -10.808 1.00 87.12 111 LYS A N 1
ATOM 887 C CA . LYS A 1 111 ? 15.064 16.522 -9.820 1.00 87.12 111 LYS A CA 1
ATOM 888 C C . LYS A 1 111 ? 13.546 16.610 -9.794 1.00 87.12 111 LYS A C 1
ATOM 890 O O . LYS A 1 111 ? 12.992 17.689 -9.603 1.00 87.12 111 LYS A O 1
ATOM 895 N N . PHE A 1 112 ? 12.890 15.471 -9.913 1.00 83.00 112 PHE A N 1
ATOM 896 C CA . PHE A 1 112 ? 11.446 15.373 -9.844 1.00 83.00 112 PHE A CA 1
ATOM 897 C C . PHE A 1 112 ? 11.053 14.408 -8.740 1.00 83.00 112 PHE A C 1
ATOM 899 O O . PHE A 1 112 ? 11.587 13.303 -8.656 1.00 83.00 112 PHE A O 1
ATOM 906 N N . GLU A 1 113 ? 10.112 14.828 -7.900 1.00 89.25 113 GLU A N 1
ATOM 907 C CA . GLU A 1 113 ? 9.624 14.028 -6.784 1.00 89.25 113 GLU A CA 1
ATOM 908 C C . GLU A 1 113 ? 8.100 14.072 -6.728 1.00 89.25 113 GLU A C 1
ATOM 910 O O . GLU A 1 113 ? 7.479 15.126 -6.881 1.00 89.25 113 GLU A O 1
ATOM 915 N N . THR A 1 114 ? 7.488 12.918 -6.489 1.00 87.38 114 THR A N 1
ATOM 916 C CA . THR A 1 114 ? 6.068 12.810 -6.175 1.00 87.38 114 THR A CA 1
ATOM 917 C C . THR A 1 114 ? 5.922 12.404 -4.719 1.00 87.38 114 THR A C 1
ATOM 919 O O . THR A 1 114 ? 6.560 11.463 -4.242 1.00 87.38 114 THR A O 1
ATOM 922 N N . THR A 1 115 ? 5.089 13.141 -3.984 1.00 92.31 115 THR A N 1
ATOM 923 C CA . THR A 1 115 ? 4.828 12.824 -2.582 1.00 92.31 115 THR A CA 1
ATOM 924 C C . THR A 1 115 ? 4.065 11.500 -2.475 1.00 92.31 115 THR A C 1
ATOM 926 O O . THR A 1 115 ? 3.101 11.314 -3.222 1.00 92.31 115 THR A O 1
ATOM 929 N N . PRO A 1 116 ? 4.447 10.592 -1.556 1.00 93.81 116 PRO A N 1
ATOM 930 C CA . PRO A 1 116 ? 3.643 9.425 -1.200 1.00 93.81 116 PRO A CA 1
ATOM 931 C C . PRO A 1 116 ? 2.229 9.836 -0.767 1.00 93.81 116 PRO A C 1
A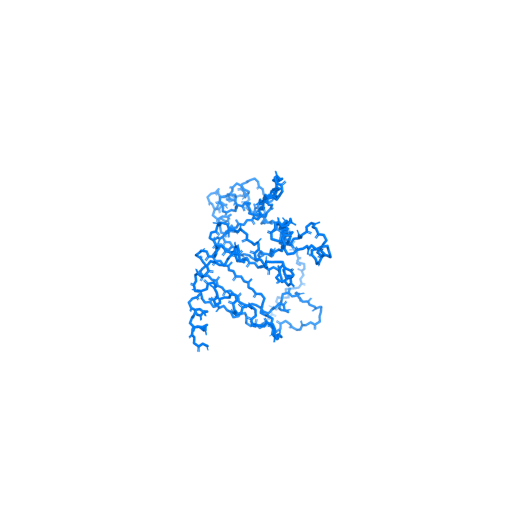TOM 933 O O . PRO A 1 116 ? 2.071 10.780 0.010 1.00 93.81 116 PRO A O 1
ATOM 936 N N . ARG A 1 117 ? 1.190 9.152 -1.264 1.00 94.50 117 ARG A N 1
ATOM 937 C CA . ARG A 1 117 ? -0.222 9.495 -0.959 1.00 94.50 117 ARG A CA 1
ATOM 938 C C . ARG A 1 117 ? -1.101 8.316 -0.573 1.00 94.50 117 ARG A C 1
ATOM 940 O O . ARG A 1 117 ? -2.258 8.525 -0.219 1.00 94.50 117 ARG A O 1
ATOM 947 N N . THR A 1 118 ? -0.579 7.102 -0.640 1.00 95.56 118 THR A N 1
ATOM 948 C CA . THR A 1 118 ? -1.362 5.900 -0.371 1.00 95.56 118 THR A CA 1
ATOM 949 C C . THR A 1 118 ? -0.918 5.311 0.953 1.00 95.56 118 THR A C 1
ATOM 951 O O . THR A 1 118 ? 0.261 5.014 1.121 1.00 95.56 118 THR A O 1
ATOM 954 N N . TYR A 1 119 ? -1.855 5.140 1.881 1.00 97.56 119 TYR A N 1
ATOM 955 C CA . TYR A 1 119 ? -1.603 4.428 3.130 1.00 97.56 119 TYR A CA 1
ATOM 956 C C . TYR A 1 119 ? -1.542 2.923 2.882 1.00 97.56 119 TYR A C 1
ATOM 958 O O . TYR A 1 119 ? -2.455 2.370 2.268 1.00 97.56 119 TYR A O 1
ATOM 966 N N . VAL A 1 120 ? -0.488 2.283 3.382 1.00 96.44 120 VAL A N 1
ATOM 967 C CA . VAL A 1 120 ? -0.226 0.850 3.211 1.00 96.44 120 VAL A CA 1
ATOM 968 C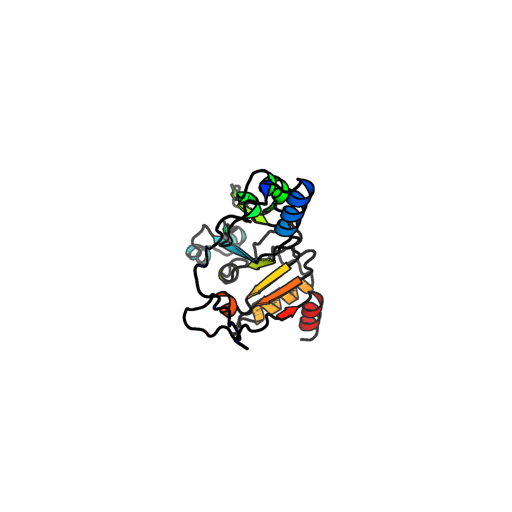 C . VAL A 1 120 ? 0.209 0.238 4.529 1.00 96.44 120 VAL A C 1
ATOM 970 O O . VAL A 1 120 ? 1.081 0.791 5.206 1.00 96.44 120 VAL A O 1
ATOM 973 N N . ASN A 1 121 ? -0.360 -0.916 4.857 1.00 96.81 121 ASN A N 1
ATOM 974 C CA . ASN A 1 121 ? 0.173 -1.819 5.867 1.00 96.81 121 ASN A CA 1
ATOM 975 C C . ASN A 1 121 ? 0.821 -3.020 5.160 1.00 96.81 121 ASN A C 1
ATOM 977 O O . ASN A 1 121 ? 0.146 -3.992 4.843 1.00 96.81 121 ASN A O 1
ATOM 981 N N . PHE A 1 122 ? 2.135 -2.969 4.917 1.00 93.75 122 PHE A N 1
ATOM 982 C CA . PHE A 1 122 ? 2.860 -4.002 4.155 1.00 93.75 122 PHE A CA 1
ATOM 983 C C . PHE A 1 122 ? 2.819 -5.412 4.773 1.00 93.75 122 PHE A C 1
ATOM 985 O O . PHE A 1 122 ? 3.194 -6.372 4.104 1.00 93.75 122 PHE A O 1
ATOM 992 N N . GLN A 1 123 ? 2.375 -5.540 6.029 1.00 93.50 123 GLN A N 1
ATOM 993 C CA . GLN A 1 123 ? 2.241 -6.821 6.725 1.00 93.50 123 GLN A CA 1
ATOM 994 C C . GLN A 1 123 ? 0.940 -7.563 6.395 1.00 93.50 123 GLN A C 1
ATOM 996 O O . GLN A 1 123 ? 0.860 -8.765 6.646 1.00 93.50 123 GLN A O 1
ATOM 1001 N N . VAL A 1 124 ? -0.085 -6.866 5.893 1.00 94.94 124 VAL A N 1
ATOM 1002 C CA . VAL A 1 124 ? -1.425 -7.448 5.661 1.00 94.94 124 VAL A CA 1
ATOM 1003 C C . VAL A 1 124 ? -2.076 -6.991 4.354 1.00 94.94 124 VAL A C 1
ATOM 1005 O O . VAL A 1 124 ? -2.927 -7.700 3.825 1.00 94.94 124 VAL A O 1
ATOM 1008 N N . ASP A 1 125 ? -1.715 -5.817 3.829 1.00 95.88 125 ASP A N 1
ATOM 1009 C CA . ASP A 1 125 ? -2.234 -5.326 2.556 1.00 95.88 125 ASP A CA 1
ATOM 1010 C C . ASP A 1 125 ? -1.620 -6.136 1.411 1.00 95.88 125 ASP A C 1
ATOM 1012 O O . ASP A 1 125 ? -0.399 -6.296 1.315 1.00 95.88 125 ASP A O 1
ATOM 1016 N N . ARG A 1 126 ? -2.479 -6.594 0.503 1.00 93.69 126 ARG A N 1
ATOM 1017 C CA . ARG A 1 126 ? -2.085 -7.294 -0.713 1.00 93.69 126 ARG A CA 1
ATOM 1018 C C . ARG A 1 126 ? -1.935 -6.287 -1.840 1.00 93.69 126 ARG A C 1
ATOM 1020 O O . ARG A 1 126 ? -2.891 -5.607 -2.214 1.00 93.69 126 ARG A O 1
ATOM 1027 N N . ILE A 1 127 ? -0.725 -6.158 -2.372 1.00 92.44 127 ILE A N 1
ATOM 1028 C CA . ILE A 1 127 ? -0.445 -5.218 -3.459 1.00 92.44 127 ILE A CA 1
ATOM 1029 C C . ILE A 1 127 ? -0.883 -5.845 -4.783 1.00 92.44 127 ILE A C 1
ATOM 1031 O O . ILE A 1 127 ? -0.440 -6.936 -5.124 1.00 92.44 127 ILE A O 1
ATOM 1035 N N . CYS A 1 128 ? -1.719 -5.137 -5.542 1.00 89.75 128 CYS A N 1
ATOM 1036 C CA . CYS A 1 128 ? -2.252 -5.581 -6.829 1.00 89.75 128 CYS A CA 1
ATOM 1037 C C . CYS A 1 128 ? -1.819 -4.605 -7.938 1.00 89.75 128 CYS A C 1
ATOM 1039 O O . CYS A 1 128 ? -2.486 -3.584 -8.155 1.00 89.75 128 CYS A O 1
ATOM 1041 N N . PRO A 1 129 ? -0.702 -4.851 -8.644 1.00 85.69 129 PRO A N 1
ATOM 1042 C CA . PRO A 1 129 ? -0.277 -3.999 -9.748 1.00 85.69 129 PRO A CA 1
ATOM 1043 C C . PRO A 1 129 ? -1.299 -4.009 -10.895 1.00 85.69 129 PRO A C 1
ATOM 1045 O O . PRO A 1 129 ? -1.751 -5.058 -11.350 1.00 85.69 129 PRO A O 1
ATOM 1048 N N . HIS A 1 130 ? -1.666 -2.829 -11.392 1.00 81.00 130 HIS A N 1
ATOM 1049 C CA . HIS A 1 130 ? -2.627 -2.684 -12.482 1.00 81.00 130 HIS A CA 1
ATOM 1050 C C . HIS A 1 130 ? -1.975 -2.966 -13.849 1.00 81.00 130 HIS A C 1
ATOM 1052 O O . HIS A 1 130 ? -0.962 -2.358 -14.190 1.00 81.00 130 HIS A O 1
ATOM 1058 N N . VAL A 1 131 ? -2.606 -3.802 -14.685 1.00 64.81 131 VAL A N 1
ATOM 1059 C CA . VAL A 1 131 ? -2.065 -4.337 -15.962 1.00 64.81 131 VAL A CA 1
ATOM 1060 C C . VAL A 1 131 ? -1.547 -3.278 -16.928 1.00 64.81 131 VAL A C 1
ATOM 1062 O O . VAL A 1 131 ? -0.499 -3.455 -17.534 1.00 64.81 131 VAL A O 1
ATOM 1065 N N . LYS A 1 132 ? -2.229 -2.132 -17.045 1.00 63.75 132 LYS A N 1
ATOM 1066 C CA . LYS A 1 132 ? -1.772 -1.038 -17.930 1.00 63.75 132 LYS A CA 1
ATOM 1067 C C . LYS A 1 132 ? -0.423 -0.429 -17.522 1.00 63.75 132 LYS A C 1
ATOM 1069 O O . LYS A 1 132 ? 0.155 0.318 -18.299 1.00 63.75 132 LYS A O 1
ATOM 1074 N N . CYS A 1 133 ? 0.063 -0.726 -16.317 1.00 53.19 133 CYS A N 1
ATOM 1075 C CA . CYS A 1 133 ? 1.417 -0.391 -15.889 1.00 53.19 133 CYS A CA 1
ATOM 1076 C C . CYS A 1 133 ? 2.481 -1.262 -16.586 1.00 53.19 133 CYS A C 1
ATOM 1078 O O . CYS A 1 133 ? 3.644 -0.882 -16.592 1.00 53.19 133 CYS A O 1
ATOM 1080 N N . MET A 1 134 ? 2.090 -2.404 -17.168 1.00 52.03 134 MET A N 1
ATOM 1081 C CA . MET A 1 134 ? 2.999 -3.459 -17.632 1.00 52.03 134 MET A CA 1
ATOM 1082 C C . MET A 1 134 ? 3.131 -3.554 -19.163 1.00 52.03 134 MET A C 1
ATOM 1084 O O . MET A 1 134 ? 4.049 -4.198 -19.651 1.00 52.03 134 MET A O 1
ATOM 1088 N N . THR A 1 135 ? 2.234 -2.930 -19.937 1.00 48.66 135 THR A N 1
ATOM 1089 C CA . THR A 1 135 ? 2.090 -3.182 -21.390 1.00 48.66 135 THR A CA 1
ATOM 1090 C C . THR A 1 135 ? 2.816 -2.198 -22.310 1.00 48.66 135 THR A C 1
ATOM 1092 O O . THR A 1 135 ? 2.721 -2.323 -23.527 1.00 48.66 135 THR A O 1
ATOM 1095 N N . LEU A 1 136 ? 3.482 -1.171 -21.785 1.00 49.22 136 LEU A N 1
ATOM 1096 C CA . LEU A 1 136 ? 4.254 -0.245 -22.618 1.00 49.22 136 LEU A CA 1
ATOM 1097 C C . LEU A 1 136 ? 5.718 -0.684 -22.577 1.00 49.22 136 LEU A C 1
ATOM 1099 O O . LEU A 1 136 ? 6.221 -0.956 -21.492 1.00 49.22 136 LEU A O 1
ATOM 1103 N N . ASN A 1 137 ? 6.406 -0.689 -23.728 1.00 49.16 137 ASN A N 1
ATOM 1104 C CA . ASN A 1 137 ? 7.857 -0.936 -23.921 1.00 49.16 137 ASN A CA 1
ATOM 1105 C C . ASN A 1 137 ? 8.782 0.037 -23.150 1.00 49.16 137 ASN A C 1
ATOM 1107 O O . ASN A 1 137 ? 9.947 0.239 -23.470 1.00 49.16 137 ASN A O 1
ATOM 1111 N N . CYS A 1 138 ? 8.228 0.691 -22.149 1.00 46.97 138 CYS A N 1
ATOM 1112 C CA . CYS A 1 138 ? 8.825 1.587 -21.210 1.00 46.97 138 CYS A CA 1
ATOM 1113 C C . CYS A 1 138 ? 9.058 0.779 -19.935 1.00 46.97 138 CYS A C 1
ATOM 1115 O O . CYS A 1 138 ? 8.102 0.607 -19.185 1.00 46.97 138 CYS A O 1
ATOM 1117 N N . THR A 1 139 ? 10.266 0.228 -19.757 1.00 47.09 139 THR A N 1
ATOM 1118 C CA . THR A 1 139 ? 10.736 -0.515 -18.562 1.00 47.09 139 THR A CA 1
ATOM 1119 C C . THR A 1 139 ? 9.626 -0.764 -17.509 1.00 47.09 139 THR A C 1
ATOM 1121 O O . THR A 1 139 ? 9.439 0.070 -16.619 1.00 47.09 139 THR A O 1
ATOM 1124 N N . PRO A 1 140 ? 8.850 -1.868 -17.659 1.00 43.06 140 PRO A N 1
ATOM 1125 C CA . PRO A 1 140 ? 7.520 -2.140 -17.063 1.00 43.06 140 PRO A CA 1
ATOM 1126 C C . PRO A 1 140 ? 7.336 -2.083 -15.538 1.00 43.06 140 PRO A C 1
ATOM 1128 O O . PRO A 1 140 ? 6.351 -2.577 -14.994 1.00 43.06 140 PRO A O 1
ATOM 1131 N N . TRP A 1 141 ? 8.283 -1.554 -14.792 1.00 51.97 141 TRP A N 1
ATOM 1132 C CA . TRP A 1 141 ? 8.613 -2.185 -13.529 1.00 51.97 141 TRP A CA 1
ATOM 1133 C C . TRP A 1 141 ? 8.801 -1.190 -12.385 1.00 51.97 141 TRP A C 1
ATOM 1135 O O . TRP A 1 141 ? 9.166 -1.572 -11.277 1.00 51.97 141 TRP A O 1
ATOM 1145 N N . GLY A 1 142 ? 8.559 0.094 -12.644 1.00 50.84 142 GLY A N 1
ATOM 1146 C CA . GLY A 1 142 ? 8.759 1.194 -11.712 1.00 50.84 142 GLY A CA 1
ATOM 1147 C C . GLY A 1 142 ? 7.817 1.189 -10.517 1.00 50.84 142 GLY A C 1
ATOM 1148 O O . GLY A 1 142 ? 7.281 2.245 -10.231 1.00 50.84 142 GLY A O 1
ATOM 1149 N N . LEU A 1 143 ? 7.604 0.082 -9.801 1.00 55.81 143 LEU A N 1
ATOM 1150 C CA . LEU A 1 143 ? 7.149 0.079 -8.411 1.00 55.81 143 LEU A CA 1
ATOM 1151 C C . LEU A 1 143 ? 8.393 0.042 -7.506 1.00 55.81 143 LEU A C 1
ATOM 1153 O O . LEU A 1 143 ? 8.781 -1.001 -6.993 1.00 55.81 143 LEU A O 1
ATOM 1157 N N . MET A 1 144 ? 9.040 1.194 -7.314 1.00 55.38 144 MET A N 1
ATOM 1158 C CA . MET A 1 144 ? 10.177 1.336 -6.404 1.00 55.38 144 MET A CA 1
ATOM 1159 C C . MET A 1 144 ? 9.694 1.333 -4.955 1.00 55.38 144 MET A C 1
ATOM 1161 O O . MET A 1 144 ? 9.734 2.343 -4.248 1.00 55.38 144 MET A O 1
ATOM 1165 N N . VAL A 1 145 ? 9.209 0.188 -4.498 1.00 60.34 145 VAL A N 1
ATOM 1166 C CA . VAL A 1 145 ? 8.919 -0.021 -3.088 1.00 60.34 145 VAL A CA 1
ATOM 1167 C C . VAL A 1 145 ? 10.196 -0.545 -2.455 1.00 60.34 145 VAL A C 1
ATOM 1169 O O . VAL A 1 145 ? 10.623 -1.662 -2.711 1.00 60.34 145 VAL A O 1
ATOM 1172 N N . ARG A 1 146 ? 10.839 0.292 -1.637 1.00 67.81 146 ARG A N 1
ATOM 1173 C CA . ARG A 1 146 ? 12.001 -0.123 -0.828 1.00 67.81 146 ARG A CA 1
ATOM 1174 C C . ARG A 1 146 ? 11.609 -0.952 0.397 1.00 67.81 146 ARG A C 1
ATOM 1176 O O . ARG A 1 146 ? 12.483 -1.435 1.107 1.00 67.81 146 ARG A O 1
ATOM 1183 N N . GLN A 1 147 ? 10.312 -1.040 0.676 1.00 74.19 147 GLN A N 1
ATOM 1184 C CA . GLN A 1 147 ? 9.765 -1.788 1.799 1.00 74.19 147 GLN A CA 1
ATOM 1185 C C . GLN A 1 147 ? 9.517 -3.243 1.383 1.00 74.19 147 GLN A C 1
ATOM 1187 O O . GLN A 1 147 ? 9.089 -3.471 0.250 1.00 74.19 147 GLN A O 1
ATOM 1192 N N . PRO A 1 148 ? 9.758 -4.216 2.276 1.00 80.19 148 PRO A N 1
ATOM 1193 C CA . PRO A 1 148 ? 9.386 -5.599 2.019 1.00 80.19 148 PRO A CA 1
ATOM 1194 C C . PRO A 1 148 ? 7.870 -5.697 1.832 1.00 80.19 148 PRO A C 1
ATOM 1196 O O . PRO A 1 148 ? 7.108 -5.161 2.638 1.00 80.19 148 PRO A O 1
ATOM 1199 N N . ILE A 1 149 ? 7.440 -6.354 0.756 1.00 83.44 149 ILE A N 1
ATOM 1200 C CA . ILE A 1 149 ? 6.025 -6.599 0.462 1.00 83.44 149 ILE A CA 1
ATOM 1201 C C . ILE A 1 149 ? 5.743 -8.044 0.830 1.00 83.44 149 ILE A C 1
ATOM 1203 O O . ILE A 1 149 ? 6.319 -8.938 0.220 1.00 83.44 149 ILE A O 1
ATOM 1207 N N . ARG A 1 150 ? 4.841 -8.267 1.787 1.00 87.06 150 ARG A N 1
ATOM 1208 C CA . ARG A 1 150 ? 4.488 -9.619 2.220 1.00 87.06 150 ARG A CA 1
ATOM 1209 C C . ARG A 1 150 ? 3.613 -10.349 1.202 1.00 87.06 150 ARG A C 1
ATOM 1211 O O . ARG A 1 150 ? 3.915 -11.488 0.859 1.00 87.06 150 ARG A O 1
ATOM 1218 N N . CYS A 1 151 ? 2.560 -9.680 0.725 1.00 88.81 151 CYS A N 1
ATOM 1219 C CA . CYS A 1 151 ? 1.525 -10.262 -0.130 1.00 88.81 151 CYS A CA 1
ATOM 1220 C C . CYS A 1 151 ? 1.441 -9.502 -1.462 1.00 88.81 151 CYS A C 1
ATOM 1222 O O . CYS A 1 151 ? 1.143 -8.302 -1.493 1.00 88.81 151 CYS A O 1
ATOM 1224 N N . LEU A 1 152 ? 1.678 -10.199 -2.572 1.00 88.56 152 LEU A N 1
ATOM 1225 C CA . LEU A 1 152 ? 1.646 -9.635 -3.923 1.00 88.56 152 LEU A CA 1
ATOM 1226 C C . LEU A 1 152 ? 0.687 -10.440 -4.801 1.00 88.56 152 LEU A C 1
ATOM 1228 O O . LEU A 1 152 ? 0.737 -11.667 -4.812 1.00 88.56 152 LEU A O 1
ATOM 1232 N N . ALA A 1 153 ? -0.183 -9.758 -5.544 1.00 88.81 153 ALA A N 1
ATOM 1233 C CA . ALA A 1 153 ? -1.167 -10.404 -6.401 1.00 88.81 153 ALA A CA 1
ATOM 1234 C C . ALA A 1 153 ? -1.107 -9.891 -7.839 1.00 88.81 153 ALA A C 1
ATOM 1236 O O . ALA A 1 153 ? -1.159 -8.682 -8.075 1.00 88.81 153 ALA A O 1
ATOM 1237 N N . PHE A 1 154 ? -1.070 -10.808 -8.807 1.00 83.69 154 PHE A N 1
ATOM 1238 C CA . PHE A 1 154 ? -1.064 -10.480 -10.230 1.00 83.69 154 PHE A CA 1
ATOM 1239 C C . PHE A 1 154 ? -2.273 -11.050 -10.971 1.00 83.69 154 PHE A C 1
ATOM 1241 O O . PHE A 1 154 ? -2.719 -12.163 -10.680 1.00 83.69 154 PHE A O 1
ATOM 1248 N N . PRO A 1 155 ? -2.777 -10.310 -11.971 1.00 78.75 155 PRO A N 1
ATOM 1249 C CA . PRO A 1 155 ? -3.783 -10.827 -12.874 1.00 78.75 155 PRO A CA 1
ATOM 1250 C C . PRO A 1 155 ? -3.172 -11.913 -13.763 1.00 78.75 155 PRO A C 1
ATOM 1252 O O . PRO A 1 155 ? -2.174 -11.697 -14.450 1.00 78.75 155 PRO A O 1
ATOM 1255 N N . TRP A 1 156 ? -3.801 -13.077 -13.770 1.00 79.25 156 TRP A N 1
ATOM 1256 C CA . TRP A 1 156 ? -3.521 -14.183 -14.662 1.00 79.25 156 TRP A CA 1
ATOM 1257 C C . TRP A 1 156 ? -4.244 -13.960 -15.989 1.00 79.25 156 TRP A C 1
ATOM 1259 O O . TRP A 1 156 ? -5.456 -14.150 -16.103 1.00 79.25 156 TRP A O 1
ATOM 1269 N N . HIS A 1 157 ? -3.507 -13.545 -17.017 1.00 71.75 157 HIS A N 1
ATOM 1270 C CA . HIS A 1 157 ? -4.057 -13.423 -18.362 1.00 71.75 157 HIS A CA 1
ATOM 1271 C C . HIS A 1 157 ? -3.973 -14.762 -19.098 1.00 71.75 157 HIS A C 1
ATOM 1273 O O . HIS A 1 157 ? -2.895 -15.258 -19.404 1.00 71.75 157 HIS A O 1
ATOM 1279 N N . ARG A 1 158 ? -5.137 -15.340 -19.411 1.00 63.84 158 ARG A N 1
ATOM 1280 C CA . ARG A 1 158 ? -5.269 -16.668 -20.037 1.00 63.84 158 ARG A CA 1
ATOM 1281 C C . ARG A 1 158 ? -4.932 -16.709 -21.540 1.00 63.84 158 ARG A C 1
ATOM 1283 O O . ARG A 1 158 ? -5.004 -17.780 -22.127 1.00 63.84 158 ARG A O 1
ATOM 1290 N N . ARG A 1 159 ? -4.629 -15.571 -22.179 1.00 57.66 159 ARG A N 1
ATOM 1291 C CA . ARG A 1 159 ? -4.357 -15.476 -23.627 1.00 57.66 159 ARG A CA 1
ATOM 1292 C C . ARG A 1 159 ? -2.908 -15.072 -23.889 1.00 57.66 159 ARG A C 1
ATOM 1294 O O . ARG A 1 159 ? -2.539 -13.985 -23.463 1.00 57.66 159 ARG A O 1
ATOM 1301 N N . ASP A 1 160 ? -2.180 -15.951 -24.583 1.00 52.31 160 ASP A N 1
ATOM 1302 C CA . ASP A 1 160 ? -0.936 -15.852 -25.383 1.00 52.31 160 ASP A CA 1
ATOM 1303 C C . ASP A 1 160 ? 0.267 -14.991 -24.924 1.00 52.31 160 ASP A C 1
ATOM 1305 O O . ASP A 1 160 ? 1.382 -15.251 -25.367 1.00 52.31 160 ASP A O 1
ATOM 1309 N N . ASP A 1 161 ? 0.121 -14.064 -23.977 1.00 53.75 161 ASP A N 1
ATOM 1310 C CA . ASP A 1 161 ? 1.208 -13.253 -23.403 1.00 53.75 161 ASP A CA 1
ATOM 1311 C C . ASP A 1 161 ? 1.754 -13.824 -22.076 1.00 53.75 161 ASP A C 1
ATOM 1313 O O . ASP A 1 161 ? 2.552 -13.181 -21.387 1.00 53.75 161 ASP A O 1
ATOM 1317 N N . SER A 1 162 ? 1.357 -15.045 -21.693 1.00 51.94 162 SER A N 1
ATOM 1318 C CA . SER A 1 162 ? 1.805 -15.706 -20.453 1.00 51.94 162 SER A CA 1
ATOM 1319 C C . SER A 1 162 ? 3.328 -15.841 -20.364 1.00 51.94 162 SER A C 1
ATOM 1321 O O . SER A 1 162 ? 3.879 -15.821 -19.263 1.00 51.94 162 SER A O 1
ATOM 1323 N N . ASN A 1 163 ? 4.022 -15.890 -21.506 1.00 53.91 163 ASN A N 1
ATOM 1324 C CA . ASN A 1 163 ? 5.483 -15.934 -21.550 1.00 53.91 163 ASN A CA 1
ATOM 1325 C C . ASN A 1 163 ? 6.139 -14.714 -20.886 1.00 53.91 163 ASN A C 1
ATOM 1327 O O . ASN A 1 163 ? 7.187 -14.869 -20.268 1.00 53.91 163 ASN A O 1
ATOM 1331 N N . ASN A 1 164 ? 5.523 -13.527 -20.926 1.00 59.47 164 ASN A N 1
ATOM 1332 C CA . ASN A 1 164 ? 6.127 -12.326 -20.337 1.00 59.47 164 ASN A CA 1
ATOM 1333 C C . ASN A 1 164 ? 6.079 -12.338 -18.803 1.00 59.47 164 ASN A C 1
ATOM 1335 O O . ASN A 1 164 ? 7.035 -11.920 -18.151 1.00 59.47 164 ASN A O 1
ATOM 1339 N N . TYR A 1 165 ? 4.999 -12.861 -18.218 1.00 64.88 165 TYR A N 1
ATOM 1340 C CA . TYR A 1 165 ? 4.872 -12.978 -16.765 1.00 64.88 165 TYR A CA 1
ATOM 1341 C C . TYR A 1 165 ? 5.762 -14.085 -16.211 1.00 64.88 165 TYR A C 1
ATOM 1343 O O . TYR A 1 165 ? 6.496 -13.850 -15.257 1.00 64.88 165 TYR A O 1
ATOM 1351 N N . PHE A 1 166 ? 5.751 -15.269 -16.829 1.00 63.94 166 PHE A N 1
ATOM 1352 C CA . PHE A 1 166 ? 6.617 -16.369 -16.406 1.00 63.94 166 PHE A CA 1
ATOM 1353 C C . PHE A 1 166 ? 8.095 -16.024 -16.543 1.00 63.94 166 PHE A C 1
ATOM 1355 O O . PHE A 1 166 ? 8.855 -16.292 -15.619 1.00 63.94 166 PHE A O 1
ATOM 1362 N N . HIS A 1 167 ? 8.499 -15.377 -17.640 1.00 64.00 167 HIS A N 1
ATOM 1363 C CA . HIS A 1 167 ? 9.876 -14.923 -17.797 1.00 64.00 167 HIS A CA 1
ATOM 1364 C C . HIS A 1 167 ? 10.252 -13.905 -16.717 1.00 64.00 167 HIS A C 1
ATOM 1366 O O . HIS A 1 167 ? 11.302 -14.039 -16.097 1.00 64.00 167 HIS A O 1
ATOM 1372 N N . PHE A 1 168 ? 9.366 -12.957 -16.400 1.00 65.06 168 PHE A N 1
ATOM 1373 C CA . PHE A 1 168 ? 9.584 -12.047 -15.279 1.00 65.06 168 PHE A CA 1
ATOM 1374 C C . PHE A 1 168 ? 9.754 -12.788 -13.948 1.00 65.06 168 PHE A C 1
ATOM 1376 O O . PHE A 1 168 ? 10.729 -12.550 -13.239 1.00 65.06 168 PHE A O 1
ATOM 1383 N N . PHE A 1 169 ? 8.855 -13.717 -13.614 1.00 67.19 169 PHE A N 1
ATOM 1384 C CA . PHE A 1 169 ? 8.960 -14.485 -12.372 1.00 67.19 169 PHE A CA 1
ATOM 1385 C C . PHE A 1 169 ? 10.219 -15.351 -12.333 1.00 67.19 169 PHE A C 1
ATOM 1387 O O . PHE A 1 169 ? 10.858 -15.430 -11.286 1.00 67.19 169 PHE A O 1
ATOM 1394 N N . ALA A 1 170 ? 10.631 -15.918 -13.467 1.00 64.88 170 ALA A N 1
ATOM 1395 C CA . ALA A 1 170 ? 11.874 -16.666 -13.592 1.00 64.88 170 ALA A CA 1
ATOM 1396 C C . ALA A 1 170 ? 13.107 -15.785 -13.349 1.00 64.88 170 ALA A C 1
ATOM 1398 O O . ALA A 1 170 ? 13.992 -16.168 -12.586 1.00 64.88 170 ALA A O 1
ATOM 1399 N N . MET A 1 171 ? 13.142 -14.580 -13.923 1.00 62.88 171 MET A N 1
ATOM 1400 C CA . MET A 1 171 ? 14.226 -13.619 -13.698 1.00 62.88 171 MET A CA 1
ATOM 1401 C C . MET A 1 171 ? 14.291 -13.166 -12.235 1.00 62.88 171 MET A C 1
ATOM 1403 O O . MET A 1 171 ? 15.376 -13.094 -11.657 1.00 62.88 171 MET A O 1
ATOM 1407 N N . MET A 1 172 ? 13.132 -12.923 -11.614 1.00 63.56 172 MET A N 1
ATOM 1408 C CA . MET A 1 172 ? 13.033 -12.556 -10.199 1.00 63.56 172 MET A CA 1
ATOM 1409 C C . MET A 1 172 ? 13.492 -13.692 -9.274 1.00 63.56 172 MET A C 1
ATOM 1411 O O . MET A 1 172 ? 14.241 -13.447 -8.330 1.00 63.56 172 MET A O 1
ATOM 1415 N N . ALA A 1 173 ? 13.087 -14.935 -9.551 1.00 61.88 173 ALA A N 1
ATOM 1416 C CA . ALA A 1 173 ? 13.468 -16.114 -8.770 1.00 61.88 173 ALA A CA 1
ATOM 1417 C C . ALA A 1 173 ? 14.975 -16.411 -8.839 1.00 61.88 173 ALA A C 1
ATOM 1419 O O . ALA A 1 173 ? 15.562 -16.870 -7.862 1.00 61.88 173 ALA A O 1
ATOM 1420 N N . GLN A 1 174 ? 15.618 -16.105 -9.967 1.00 63.66 174 GLN A N 1
ATOM 1421 C CA . GLN A 1 174 ? 17.061 -16.277 -10.151 1.00 63.66 174 GLN A CA 1
ATOM 1422 C C . GLN A 1 174 ? 17.896 -15.174 -9.478 1.00 63.66 174 GLN A C 1
ATOM 1424 O O . GLN A 1 174 ? 19.122 -15.190 -9.579 1.00 63.66 174 GLN A O 1
ATOM 1429 N N . GLY A 1 175 ? 17.259 -14.208 -8.802 1.00 56.97 175 GLY A N 1
ATOM 1430 C CA . GLY A 1 175 ? 17.954 -13.077 -8.186 1.00 56.97 175 GLY A CA 1
ATOM 1431 C C . GLY A 1 175 ? 18.677 -12.201 -9.208 1.00 56.97 175 GLY A C 1
ATOM 1432 O O . GLY A 1 175 ? 19.602 -11.475 -8.845 1.00 56.97 175 GLY A O 1
ATOM 1433 N N . ILE A 1 176 ? 18.285 -12.281 -10.486 1.00 56.62 176 ILE A N 1
ATOM 1434 C CA . ILE A 1 176 ? 18.861 -11.454 -11.536 1.00 56.62 176 ILE A CA 1
ATOM 1435 C C . ILE A 1 176 ? 18.324 -10.046 -11.314 1.00 56.62 176 ILE A C 1
ATOM 1437 O O . ILE A 1 176 ? 17.188 -9.723 -11.669 1.00 56.62 176 ILE A O 1
ATOM 1441 N N . GLU A 1 177 ? 19.162 -9.203 -10.713 1.00 51.94 177 GLU A N 1
ATOM 1442 C CA . GLU A 1 177 ? 18.957 -7.762 -10.675 1.00 51.94 177 GLU A CA 1
ATOM 1443 C C . GLU A 1 177 ? 18.992 -7.247 -12.112 1.00 51.94 177 GLU A C 1
ATOM 1445 O O . GLU A 1 177 ? 20.035 -6.902 -12.663 1.00 51.94 177 GLU A O 1
ATOM 1450 N N . THR A 1 178 ? 17.838 -7.227 -12.766 1.00 46.94 178 THR A N 1
ATOM 1451 C CA . THR A 1 178 ? 17.734 -6.487 -14.010 1.00 46.94 178 THR A CA 1
ATOM 1452 C C . THR A 1 178 ? 17.554 -5.021 -13.680 1.00 46.94 178 THR A C 1
ATOM 1454 O O . THR A 1 178 ? 16.679 -4.652 -12.899 1.00 46.94 178 THR A O 1
ATOM 1457 N N . HIS A 1 179 ? 18.313 -4.159 -14.359 1.00 44.38 179 HIS A N 1
ATOM 1458 C CA . HIS A 1 179 ? 18.001 -2.727 -14.441 1.00 44.38 179 HIS A CA 1
ATOM 1459 C C . HIS A 1 179 ? 16.551 -2.481 -14.888 1.00 44.38 179 HIS A C 1
ATOM 1461 O O . HIS A 1 179 ? 15.983 -1.421 -14.627 1.00 44.38 179 HIS A O 1
ATOM 1467 N N . ALA A 1 180 ? 15.952 -3.482 -15.539 1.00 39.56 180 ALA A N 1
ATOM 1468 C CA . ALA A 1 180 ? 14.567 -3.481 -15.923 1.00 39.56 180 ALA A CA 1
ATOM 1469 C C . ALA A 1 180 ? 13.618 -3.628 -14.735 1.00 39.56 180 ALA A C 1
ATOM 1471 O O . ALA A 1 180 ? 12.622 -2.949 -14.817 1.00 39.56 180 ALA A O 1
ATOM 1472 N N . ALA A 1 181 ? 13.873 -4.373 -13.649 1.00 45.38 181 ALA A N 1
ATOM 1473 C CA . ALA A 1 181 ? 12.863 -4.686 -12.622 1.00 45.38 181 ALA A CA 1
ATOM 1474 C C . ALA A 1 181 ? 13.014 -3.935 -11.262 1.00 45.38 181 ALA A C 1
ATOM 1476 O O . ALA A 1 181 ? 13.512 -4.518 -10.305 1.00 45.38 181 ALA A O 1
ATOM 1477 N N . PRO A 1 182 ? 12.532 -2.679 -11.079 1.00 47.47 182 PRO A N 1
ATOM 1478 C CA . PRO A 1 182 ? 12.529 -1.945 -9.808 1.00 47.47 182 PRO A CA 1
ATOM 1479 C C . PRO A 1 182 ? 11.729 -2.530 -8.651 1.00 47.47 182 PRO A C 1
ATOM 1481 O O . PRO A 1 182 ? 11.629 -1.878 -7.606 1.00 47.47 182 PRO A O 1
ATOM 1484 N N . PHE A 1 183 ? 11.168 -3.724 -8.796 1.00 49.56 183 PHE A N 1
ATOM 1485 C CA . PHE A 1 183 ? 10.643 -4.410 -7.643 1.00 49.56 183 PHE A CA 1
ATOM 1486 C C . PHE A 1 183 ? 11.804 -5.014 -6.853 1.00 49.56 183 PHE A C 1
ATOM 1488 O O . PHE A 1 183 ? 12.283 -6.103 -7.154 1.00 49.56 183 PHE A O 1
ATOM 1495 N N . PHE A 1 184 ? 12.215 -4.352 -5.776 1.00 52.78 184 PHE A N 1
ATOM 1496 C CA . PHE A 1 184 ? 12.968 -5.033 -4.729 1.00 52.78 184 PHE A CA 1
ATOM 1497 C C . PHE A 1 184 ? 11.988 -5.915 -3.946 1.00 52.78 184 PHE A C 1
ATOM 1499 O O . PHE A 1 184 ? 11.576 -5.568 -2.842 1.00 52.78 184 PHE A O 1
ATOM 1506 N N . LEU A 1 185 ? 11.578 -7.041 -4.543 1.00 59.19 185 LEU A N 1
ATOM 1507 C CA . LEU A 1 185 ? 10.727 -8.060 -3.917 1.00 59.19 185 LEU A CA 1
ATOM 1508 C C . LEU A 1 185 ? 11.537 -8.836 -2.880 1.00 59.19 185 LEU A C 1
ATOM 1510 O O . LEU A 1 185 ? 11.792 -10.028 -3.010 1.00 59.19 185 LEU A O 1
ATOM 1514 N N . LYS A 1 186 ? 11.999 -8.137 -1.848 1.00 59.34 186 LYS A N 1
ATOM 1515 C CA . LYS A 1 186 ? 12.572 -8.781 -0.675 1.00 59.34 186 LYS A CA 1
ATOM 1516 C C . LYS A 1 186 ? 11.421 -9.182 0.238 1.00 59.34 186 LYS A C 1
ATOM 1518 O O . LYS A 1 186 ? 10.550 -8.361 0.522 1.00 59.34 186 LYS A O 1
ATOM 1523 N N . ASN A 1 187 ? 11.466 -10.423 0.716 1.00 68.19 187 ASN A N 1
ATOM 1524 C CA . ASN A 1 187 ? 10.540 -10.971 1.708 1.00 68.19 187 ASN A CA 1
ATOM 1525 C C . ASN A 1 187 ? 9.076 -11.073 1.234 1.00 68.19 187 ASN A C 1
ATOM 1527 O O . ASN A 1 187 ? 8.168 -10.817 2.023 1.00 68.19 187 ASN A O 1
ATOM 1531 N N . ILE A 1 188 ? 8.841 -11.455 -0.030 1.00 77.12 188 ILE A N 1
ATOM 1532 C CA . ILE A 1 188 ? 7.511 -11.951 -0.415 1.00 77.12 188 ILE A CA 1
ATOM 1533 C C . ILE A 1 188 ? 7.285 -13.281 0.287 1.00 77.12 188 ILE A C 1
ATOM 1535 O O . ILE A 1 188 ? 8.027 -14.237 0.066 1.00 77.12 188 ILE A O 1
ATOM 1539 N N . GLU A 1 189 ? 6.244 -13.333 1.107 1.00 82.06 189 GLU A N 1
ATOM 1540 C CA . GLU A 1 189 ? 5.791 -14.564 1.752 1.00 82.06 189 GLU A CA 1
ATOM 1541 C C . GLU A 1 189 ? 4.649 -15.203 0.959 1.00 82.06 189 GLU A C 1
ATOM 1543 O O . GLU A 1 189 ? 4.594 -16.425 0.825 1.00 82.06 189 GLU A O 1
ATOM 1548 N N . GLU A 1 190 ? 3.764 -14.379 0.393 1.00 83.94 190 GLU A N 1
ATOM 1549 C CA . GLU A 1 190 ? 2.561 -14.826 -0.296 1.00 83.94 190 GLU A CA 1
ATOM 1550 C C . GLU A 1 190 ? 2.451 -14.222 -1.695 1.00 83.94 190 GLU A C 1
ATOM 1552 O O . GLU A 1 190 ? 2.600 -13.010 -1.903 1.00 83.94 190 GLU A O 1
ATOM 1557 N N . PHE A 1 191 ? 2.131 -15.085 -2.654 1.00 83.94 191 PHE A N 1
ATOM 1558 C CA . PHE A 1 191 ? 1.932 -14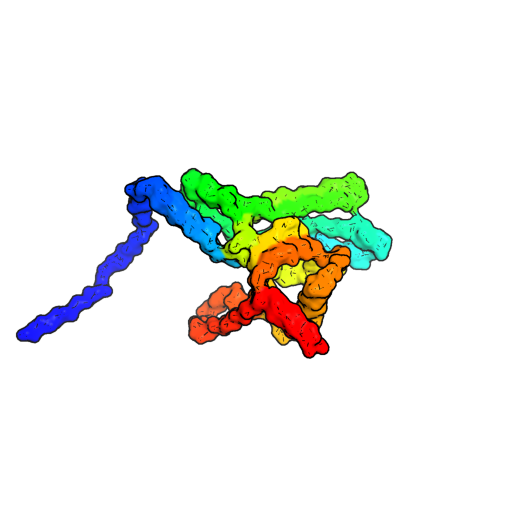.711 -4.037 1.00 83.94 191 PHE A CA 1
ATOM 1559 C C . PHE A 1 191 ? 0.600 -15.261 -4.560 1.00 83.94 191 PHE A C 1
ATOM 1561 O O . PHE A 1 191 ? 0.328 -16.460 -4.511 1.00 83.94 191 PHE A O 1
ATOM 1568 N N . THR A 1 192 ? -0.260 -14.387 -5.077 1.00 85.94 192 THR A N 1
ATOM 1569 C CA . THR A 1 192 ? -1.567 -14.792 -5.615 1.00 85.94 192 THR A CA 1
ATOM 1570 C C . THR A 1 192 ? -1.657 -14.501 -7.106 1.00 85.94 192 THR A C 1
ATOM 1572 O O . THR A 1 192 ? -1.391 -13.386 -7.552 1.00 85.94 192 THR A O 1
ATOM 1575 N N . LEU A 1 193 ? -2.119 -15.480 -7.878 1.00 84.44 193 LEU A N 1
ATOM 1576 C CA . LEU A 1 193 ? -2.566 -15.265 -9.249 1.00 84.44 193 LEU A CA 1
ATOM 1577 C C . LEU A 1 193 ? -4.090 -15.255 -9.256 1.00 84.44 193 LEU A C 1
ATOM 1579 O O . LEU A 1 193 ? -4.724 -16.162 -8.720 1.00 84.44 193 LEU A O 1
ATOM 1583 N N . TYR A 1 194 ? -4.691 -14.223 -9.838 1.00 80.75 194 TYR A N 1
ATOM 1584 C CA . TYR A 1 194 ? -6.147 -14.103 -9.911 1.00 80.75 194 TYR A CA 1
ATOM 1585 C C . TYR A 1 194 ? -6.602 -13.899 -11.348 1.00 80.75 194 TYR A C 1
ATOM 1587 O O . TYR A 1 194 ? -5.948 -13.197 -12.110 1.00 80.75 194 TYR A O 1
ATOM 1595 N N . ASP A 1 195 ? -7.746 -14.454 -11.734 1.00 80.56 195 ASP A N 1
ATOM 1596 C CA . ASP A 1 195 ? -8.340 -14.103 -13.023 1.00 80.56 195 ASP A CA 1
ATOM 1597 C C . ASP A 1 195 ? -8.911 -12.671 -12.931 1.00 80.56 195 ASP A C 1
ATOM 1599 O O . ASP A 1 195 ? -9.767 -12.407 -12.079 1.00 80.56 195 ASP A O 1
ATOM 1603 N N . PRO A 1 196 ? -8.448 -11.708 -13.750 1.00 72.06 196 PRO A N 1
ATOM 1604 C CA . PRO A 1 196 ? -8.954 -10.337 -13.713 1.00 72.06 196 PRO A CA 1
ATOM 1605 C C . PRO A 1 196 ? -10.458 -10.238 -14.006 1.00 72.06 196 PRO A C 1
ATOM 1607 O O . PRO A 1 196 ? -11.083 -9.257 -13.600 1.00 72.06 196 PRO A O 1
ATOM 1610 N N . GLU A 1 197 ? -11.058 -11.230 -14.672 1.00 74.06 197 GLU A N 1
ATOM 1611 C CA . GLU A 1 197 ? -12.504 -11.293 -14.897 1.00 74.06 197 GLU A CA 1
ATOM 1612 C C . GLU A 1 197 ? -13.285 -11.484 -13.587 1.00 74.06 197 GLU A C 1
ATOM 1614 O O . GLU A 1 197 ? -14.378 -10.936 -13.456 1.00 74.06 197 GLU A O 1
ATOM 1619 N N . ILE A 1 198 ? -12.702 -12.145 -12.575 1.00 68.06 198 ILE A N 1
ATOM 1620 C CA . ILE A 1 198 ? -13.309 -12.296 -11.236 1.00 68.06 198 ILE A CA 1
ATOM 1621 C C . ILE A 1 198 ? -13.472 -10.929 -10.551 1.00 68.06 198 ILE A C 1
ATOM 1623 O O . ILE A 1 198 ? -14.384 -10.721 -9.752 1.00 68.06 198 ILE A O 1
ATOM 1627 N N . LEU A 1 199 ? -12.611 -9.963 -10.881 1.00 61.62 199 LEU A N 1
ATOM 1628 C CA . LEU A 1 199 ? -12.545 -8.665 -10.204 1.00 61.62 199 LEU A CA 1
ATOM 1629 C C . LEU A 1 199 ? -13.301 -7.546 -10.919 1.00 61.62 199 LEU A C 1
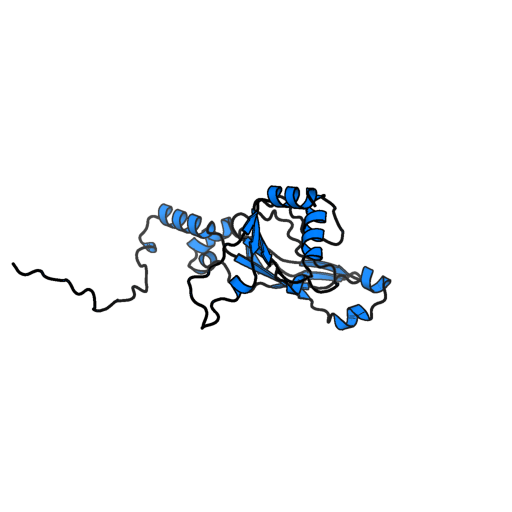ATOM 1631 O O . LEU A 1 199 ? -13.378 -6.440 -10.385 1.00 61.62 199 LEU A O 1
ATOM 1635 N N . LYS A 1 200 ? -13.941 -7.809 -12.066 1.00 63.59 200 LYS A N 1
ATOM 1636 C CA . LYS A 1 200 ? -14.821 -6.826 -12.730 1.00 63.59 200 LYS A CA 1
ATOM 1637 C C . LYS A 1 200 ? -16.103 -6.512 -11.939 1.00 63.59 200 LYS A C 1
ATOM 1639 O O . LYS A 1 200 ? -16.935 -5.734 -12.405 1.00 63.59 200 LYS A O 1
ATOM 1644 N N . GLY A 1 201 ? -16.233 -7.050 -10.723 1.00 50.50 201 GLY A N 1
ATOM 1645 C CA . GLY A 1 201 ? -17.448 -6.992 -9.924 1.00 50.50 201 GLY A CA 1
ATOM 1646 C C . GLY A 1 201 ? -18.567 -7.787 -10.596 1.00 50.50 201 GLY A C 1
ATOM 1647 O O . GLY A 1 201 ? -18.394 -8.2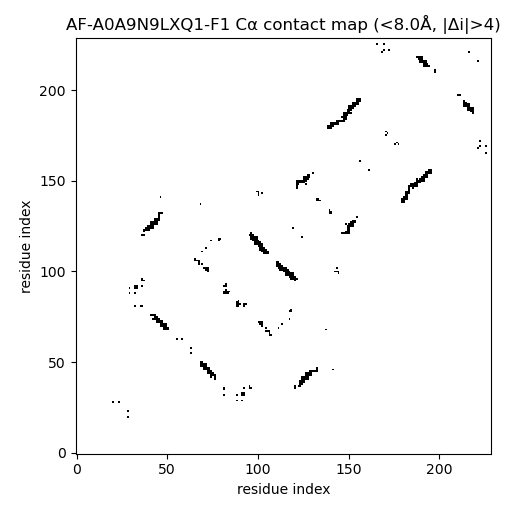87 -11.709 1.00 50.50 201 GLY A O 1
ATOM 1648 N N . PRO A 1 202 ? -19.733 -7.922 -9.953 1.00 44.16 202 PRO A N 1
ATOM 1649 C CA . PRO A 1 202 ? -20.893 -8.453 -10.640 1.00 44.16 202 PRO A CA 1
ATOM 1650 C C . PRO A 1 202 ? -21.239 -7.495 -11.787 1.00 44.16 202 PRO A C 1
ATOM 1652 O O . PRO A 1 202 ? -21.858 -6.448 -11.587 1.00 44.16 202 PRO A O 1
ATOM 1655 N N . THR A 1 203 ? -20.868 -7.856 -13.016 1.00 46.72 203 THR A N 1
ATOM 1656 C CA . THR A 1 203 ? -21.712 -7.532 -14.165 1.00 46.72 203 THR A CA 1
ATOM 1657 C C . THR A 1 203 ? -23.116 -7.963 -13.761 1.00 46.72 203 THR A C 1
ATOM 1659 O O . THR A 1 203 ? -23.290 -9.053 -13.217 1.00 46.72 203 THR A O 1
ATOM 1662 N N . LYS A 1 204 ? -24.095 -7.068 -13.913 1.00 47.53 204 LYS A N 1
ATOM 1663 C CA . LYS A 1 204 ? -25.425 -7.145 -13.279 1.00 47.53 204 LYS A CA 1
ATOM 1664 C C . LYS A 1 204 ? -26.218 -8.448 -13.532 1.00 47.53 204 LYS A C 1
ATOM 1666 O O . LYS A 1 204 ? -27.278 -8.603 -12.942 1.00 47.53 204 LYS A O 1
ATOM 1671 N N . ASP A 1 205 ? -25.681 -9.385 -14.312 1.00 45.16 205 ASP A N 1
ATOM 1672 C CA . ASP A 1 205 ? -26.366 -10.551 -14.861 1.00 45.16 205 ASP A CA 1
ATOM 1673 C C . ASP A 1 205 ? -25.657 -11.905 -14.606 1.00 45.16 205 ASP A C 1
ATOM 1675 O O . ASP A 1 205 ? -26.113 -12.923 -15.123 1.00 45.16 205 ASP A O 1
ATOM 1679 N N . LEU A 1 206 ? -24.558 -11.971 -13.834 1.00 40.47 206 LEU A N 1
ATOM 1680 C CA . LEU A 1 206 ? -23.837 -13.239 -13.596 1.00 40.47 206 LEU A CA 1
ATOM 1681 C C . LEU A 1 206 ? -24.267 -13.950 -12.285 1.00 40.47 206 LEU A C 1
ATOM 1683 O O . LEU A 1 206 ? -24.257 -13.324 -11.220 1.00 40.47 206 LEU A O 1
ATOM 1687 N N . PRO A 1 207 ? -24.637 -15.251 -12.325 1.00 41.97 207 PRO A N 1
ATOM 1688 C CA . PRO A 1 207 ? -25.035 -16.024 -11.145 1.00 41.97 207 PRO A CA 1
ATOM 1689 C C . PRO A 1 207 ? -23.932 -16.098 -10.077 1.00 41.97 207 PRO A C 1
ATOM 1691 O O . PRO A 1 207 ? -22.778 -16.391 -10.381 1.00 41.97 207 PRO A O 1
ATOM 1694 N N . LYS A 1 208 ? -24.307 -15.899 -8.806 1.00 46.19 208 LYS A N 1
ATOM 1695 C CA . LYS A 1 208 ? -23.403 -15.867 -7.635 1.00 46.19 208 LYS A CA 1
ATOM 1696 C C . LYS A 1 208 ? -22.643 -17.176 -7.343 1.00 46.19 208 LYS A C 1
ATOM 1698 O O . LYS A 1 208 ? -21.747 -17.159 -6.510 1.00 46.19 208 LYS A O 1
ATOM 1703 N N . GLU A 1 209 ? -22.983 -18.290 -7.988 1.00 45.12 209 GLU A N 1
ATOM 1704 C CA . GLU A 1 209 ? -22.469 -19.631 -7.648 1.00 45.12 209 GLU A CA 1
ATOM 1705 C C . GLU A 1 209 ? -21.163 -20.040 -8.353 1.00 45.12 209 GLU A C 1
ATOM 1707 O O . GLU A 1 209 ? -20.664 -21.135 -8.115 1.00 45.12 209 GLU A O 1
ATOM 1712 N N . GLN A 1 210 ? -20.565 -19.180 -9.185 1.00 42.66 210 GLN A N 1
ATOM 1713 C CA . GLN A 1 210 ? -19.282 -19.463 -9.851 1.00 42.66 210 GLN A CA 1
ATOM 1714 C C . GLN A 1 210 ? -18.150 -18.533 -9.396 1.00 42.66 210 GLN A C 1
ATOM 1716 O O . GLN A 1 210 ? -17.413 -17.979 -10.211 1.00 42.66 210 GLN A O 1
ATOM 1721 N N . SER A 1 211 ? -17.970 -18.365 -8.086 1.00 44.62 211 SER A N 1
ATOM 1722 C CA . SER A 1 211 ? -16.704 -17.850 -7.556 1.00 44.62 211 SER A CA 1
ATOM 1723 C C . SER A 1 211 ? -15.615 -18.908 -7.769 1.00 44.62 211 SER A C 1
ATOM 1725 O O . SER A 1 211 ? -15.454 -19.809 -6.949 1.00 44.62 211 SER A O 1
ATOM 1727 N N . GLN A 1 212 ? -14.924 -18.842 -8.909 1.00 50.00 212 GLN A N 1
ATOM 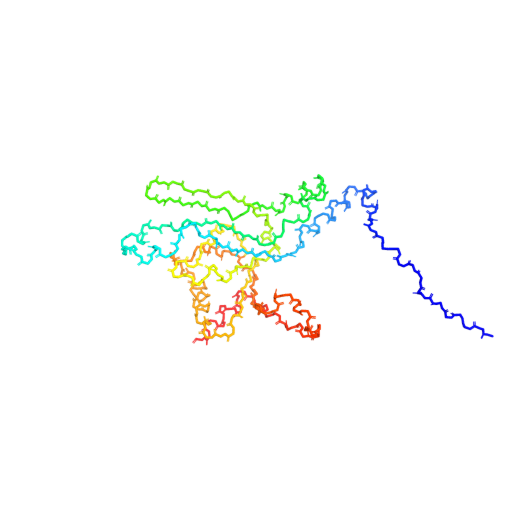1728 C CA . GLN A 1 212 ? -13.761 -19.682 -9.195 1.00 50.00 212 GLN A CA 1
ATOM 1729 C C . GLN A 1 212 ? -12.653 -19.428 -8.165 1.00 50.00 212 GLN A C 1
ATOM 1731 O O . GLN A 1 212 ? -12.406 -18.286 -7.773 1.00 50.00 212 GLN A O 1
ATOM 1736 N N . GLU A 1 213 ? -12.004 -20.508 -7.728 1.00 55.38 213 GLU A N 1
ATOM 1737 C CA . GLU A 1 213 ? -10.905 -20.476 -6.767 1.00 55.38 213 GLU A CA 1
ATOM 1738 C C . GLU A 1 213 ? -9.726 -19.677 -7.335 1.00 55.38 213 GLU A C 1
ATOM 1740 O O . GLU A 1 213 ? -9.168 -20.006 -8.383 1.00 55.38 213 GLU A O 1
ATOM 1745 N N . ALA A 1 214 ? -9.332 -18.611 -6.636 1.00 57.34 214 ALA A N 1
ATOM 1746 C CA . ALA A 1 214 ? -8.027 -18.010 -6.856 1.00 57.34 214 ALA A CA 1
ATOM 1747 C C . ALA A 1 214 ? -6.959 -19.041 -6.466 1.00 57.34 214 ALA A C 1
ATOM 1749 O O . ALA A 1 214 ? -7.008 -19.593 -5.367 1.00 57.34 214 ALA A O 1
ATOM 1750 N N . MET A 1 215 ? -5.989 -19.293 -7.345 1.00 63.84 215 MET A N 1
ATOM 1751 C CA . MET A 1 215 ? -4.859 -20.150 -6.999 1.00 63.84 215 MET A CA 1
ATOM 1752 C C . MET A 1 215 ? -3.841 -19.321 -6.211 1.00 63.84 215 MET A C 1
ATOM 1754 O O . MET A 1 215 ? -3.194 -18.415 -6.745 1.00 63.84 215 MET A O 1
ATOM 1758 N N . SER A 1 216 ? -3.724 -19.608 -4.916 1.00 63.78 216 SER A N 1
ATOM 1759 C CA . SER A 1 216 ? -2.645 -19.092 -4.078 1.00 63.78 216 SER A CA 1
ATOM 1760 C C . SER A 1 216 ? -1.439 -20.015 -4.186 1.00 63.78 216 SER A C 1
ATOM 1762 O O . SER A 1 216 ? -1.576 -21.222 -3.989 1.00 63.78 216 SER A O 1
ATOM 1764 N N . PHE A 1 217 ? -0.268 -19.447 -4.438 1.00 66.31 217 PHE A N 1
ATOM 1765 C CA . PHE A 1 217 ? 0.989 -20.180 -4.456 1.00 66.31 217 PHE A CA 1
ATOM 1766 C C . PHE A 1 217 ? 1.923 -19.573 -3.414 1.00 66.31 217 PHE A C 1
ATOM 1768 O O . PHE A 1 217 ? 1.962 -18.355 -3.220 1.00 66.31 217 PHE A O 1
ATOM 1775 N N . THR A 1 218 ? 2.716 -20.399 -2.745 1.00 71.31 218 THR A N 1
ATOM 1776 C CA . THR A 1 218 ? 3.868 -19.862 -2.024 1.00 71.31 218 THR A CA 1
ATOM 1777 C C . THR A 1 218 ? 4.949 -19.473 -3.032 1.00 71.31 218 THR A C 1
ATOM 1779 O O . THR A 1 218 ? 4.993 -19.981 -4.156 1.00 71.31 218 THR A O 1
ATOM 1782 N N . PHE A 1 219 ? 5.859 -18.579 -2.642 1.00 58.03 219 PHE A N 1
ATOM 1783 C CA . PHE A 1 219 ? 7.008 -18.235 -3.486 1.00 58.03 219 PHE A CA 1
ATOM 1784 C C . PHE A 1 219 ? 7.815 -19.482 -3.896 1.00 58.03 219 PHE A C 1
ATOM 1786 O O . PHE A 1 219 ? 8.281 -19.584 -5.029 1.00 58.03 219 PHE A O 1
ATOM 1793 N N . TYR A 1 220 ? 7.921 -20.464 -2.997 1.00 63.81 220 TYR A N 1
ATOM 1794 C CA . TYR A 1 220 ? 8.599 -21.728 -3.268 1.00 63.81 220 TYR A CA 1
ATOM 1795 C C . TYR A 1 220 ? 7.904 -22.545 -4.358 1.00 63.81 220 TYR A C 1
ATOM 1797 O O . TYR A 1 220 ? 8.592 -23.064 -5.234 1.00 63.81 220 TYR A O 1
ATOM 1805 N N . ASP A 1 221 ? 6.570 -22.607 -4.355 1.00 68.38 221 ASP A N 1
ATOM 1806 C CA . ASP A 1 221 ? 5.809 -23.338 -5.376 1.00 68.38 221 ASP A CA 1
ATOM 1807 C C . ASP A 1 221 ? 6.059 -22.763 -6.775 1.00 68.38 221 ASP A C 1
ATOM 1809 O O . ASP A 1 221 ? 6.245 -23.514 -7.734 1.00 68.38 221 ASP A O 1
ATOM 1813 N N . LEU A 1 222 ? 6.146 -21.430 -6.889 1.00 62.94 222 LEU A N 1
ATOM 1814 C CA . LEU A 1 222 ? 6.489 -20.770 -8.151 1.00 62.94 222 LEU A CA 1
ATOM 1815 C C . LEU A 1 222 ? 7.913 -21.086 -8.599 1.00 62.94 222 LEU A C 1
ATOM 1817 O O . LEU A 1 222 ? 8.120 -21.437 -9.758 1.00 62.94 222 LEU A O 1
ATOM 1821 N N . CYS A 1 223 ? 8.891 -20.979 -7.699 1.00 56.44 223 CYS A N 1
ATOM 1822 C CA . CYS A 1 223 ? 10.283 -21.293 -8.018 1.00 56.44 223 CYS A CA 1
ATOM 1823 C C . CYS A 1 223 ? 10.436 -22.740 -8.503 1.00 56.44 223 CYS A C 1
ATOM 1825 O O . CYS A 1 223 ? 11.126 -22.981 -9.491 1.00 56.44 223 CYS A O 1
ATOM 1827 N N . TYR A 1 224 ? 9.760 -23.695 -7.860 1.00 62.88 224 TYR A N 1
ATOM 1828 C CA . TYR A 1 224 ? 9.762 -25.092 -8.293 1.00 62.88 224 TYR A CA 1
ATOM 1829 C C . TYR A 1 224 ? 9.095 -25.287 -9.655 1.00 62.88 224 TYR A C 1
ATOM 1831 O O . TYR A 1 224 ? 9.643 -26.004 -10.489 1.00 62.88 224 TYR A O 1
ATOM 1839 N N . ALA A 1 225 ? 7.954 -24.639 -9.906 1.00 60.38 225 ALA A N 1
ATOM 1840 C CA . ALA A 1 225 ? 7.271 -24.723 -11.195 1.00 60.38 225 ALA A CA 1
ATOM 1841 C C . ALA A 1 225 ? 8.132 -24.170 -12.343 1.00 60.38 225 ALA A C 1
ATOM 1843 O O . ALA A 1 225 ? 8.196 -24.792 -13.397 1.00 60.38 225 ALA A O 1
ATOM 1844 N N . VAL A 1 226 ? 8.830 -23.049 -12.123 1.00 54.81 226 VAL A N 1
ATOM 1845 C CA . VAL A 1 226 ? 9.741 -22.456 -13.117 1.00 54.81 226 VAL A CA 1
ATOM 1846 C C . VAL A 1 226 ? 10.984 -23.317 -13.352 1.00 54.81 226 VAL A C 1
ATOM 1848 O O . VAL A 1 226 ? 11.442 -23.422 -14.481 1.00 54.81 226 VAL A O 1
ATOM 1851 N N . LEU A 1 227 ? 11.552 -23.929 -12.310 1.00 52.25 227 LEU A N 1
ATOM 1852 C CA . LEU A 1 227 ? 12.730 -24.795 -12.457 1.00 52.25 227 LEU A CA 1
ATOM 1853 C C . LEU A 1 227 ? 12.409 -26.150 -13.110 1.00 52.25 227 LEU A C 1
ATOM 1855 O O . LEU A 1 227 ? 13.323 -26.826 -13.577 1.00 52.25 227 LEU A O 1
ATOM 1859 N N . ALA A 1 228 ? 11.140 -26.566 -13.108 1.00 54.12 228 ALA A N 1
ATOM 1860 C CA . ALA A 1 228 ? 10.685 -27.826 -13.692 1.00 54.12 228 ALA A CA 1
ATOM 1861 C C . ALA A 1 228 ? 10.311 -27.729 -15.186 1.00 54.12 228 ALA A C 1
ATOM 1863 O O . ALA A 1 228 ? 10.065 -28.766 -15.806 1.00 54.12 228 ALA A O 1
ATOM 1864 N N . THR A 1 229 ? 10.251 -26.517 -15.747 1.00 50.38 229 THR A N 1
ATOM 1865 C CA . THR A 1 229 ? 9.995 -26.229 -17.173 1.00 50.38 229 THR A CA 1
ATOM 1866 C C . THR A 1 229 ? 11.273 -25.874 -17.910 1.00 50.38 229 THR A C 1
ATOM 1868 O O . THR A 1 229 ? 11.453 -26.384 -19.037 1.00 50.38 229 THR A O 1
#

Secondary structure (DSSP, 8-state):
---------S--------TTGGGS-HHHHHHHHHHHHT---EEEEEEEESS-HHHHTTS-HHHHHH----EEEEE-SPPPGGGTS-HHHHHHHTTT-EEE--EEEEETTEEEEE---EEE-TTTPEEEE-GGGTSSSS-TT-----SPPSEEEEE---SS-HHHHHHHHHHHHTT---TT-----TT--EEEEE-GGGGS---TT--TT--PPPEEEEHHHHHHHHHT-

Mean predicted aligned error: 11.09 Å

pLDDT: mean 73.69, std 18.44, range [35.16, 98.31]

Organism: NCBI:txid595503

Nearest PDB structures (foldseek):
  7y3s-assembly1_A  TM=2.257E-01  e=1.905E-01  Homo sapiens
  7f98-assembly1_B  TM=2.314E-01  e=1.080E+00  Homo sapiens
  8v5r-assembly1_B  TM=1.380E-01  e=2.416E+00  Homo sapiens
  8v5r-assembly1_C  TM=1.246E-01  e=2.271E+00  Homo sapiens
  8t5n-assembly1_A-2  TM=1.294E-01  e=3.294E+00  Mycobacterium tuberculosis